Protein 7ZKH (pdb70)

Structure (mmCIF, N/CA/C/O backbone):
data_7ZKH
#
_entry.id   7ZKH
#
_cell.length_a   64.190
_cell.length_b   95.990
_cell.length_c   40.380
_cell.angle_alpha   90.000
_cell.angle_beta   90.000
_cell.angle_gamma   90.000
#
_symmetry.space_group_name_H-M   'P 21 21 2'
#
loop_
_entity.id
_entity.type
_entity.pdbx_description
1 polymer Methyltransferase
2 non-polymer 'UNKNOWN LIGAND'
3 non-polymer 'TRIETHYLENE GLYCOL'
4 non-polymer S-ADENOSYL-L-HOMOCYSTEINE
5 water water
#
loop_
_atom_site.group_PDB
_atom_site.id
_atom_site.type_symbol
_atom_site.label_atom_id
_atom_site.label_alt_id
_atom_site.label_comp_id
_atom_site.label_asym_id
_atom_site.label_entity_id
_atom_site.label_seq_id
_atom_site.pdbx_PDB_ins_code
_atom_site.Cartn_x
_atom_site.Cartn_y
_atom_site.Cartn_z
_atom_site.occupancy
_atom_site.B_iso_or_equiv
_atom_site.auth_seq_id
_atom_site.auth_comp_id
_atom_site.auth_asym_id
_atom_site.auth_atom_id
_atom_site.pdbx_PDB_model_num
ATOM 1 N N . MET A 1 2 ? 10.95200 32.40800 -1.76200 1.000 43.66297 2 MET A N 1
ATOM 2 C CA . MET A 1 2 ? 11.41200 31.75200 -0.52800 1.000 39.88368 2 MET A CA 1
ATOM 3 C C . MET A 1 2 ? 10.64600 32.31600 0.66600 1.000 41.96818 2 MET A C 1
ATOM 4 O O . MET A 1 2 ? 10.78000 33.49900 0.97200 1.000 43.07876 2 MET A O 1
ATOM 9 N N . GLN A 1 3 ? 9.86900 31.46600 1.34500 1.000 42.88406 3 GLN A N 1
ATOM 10 C CA . GLN A 1 3 ? 9.05100 31.92100 2.46600 1.000 44.00786 3 GLN A CA 1
ATOM 11 C C . GLN A 1 3 ? 9.91100 32.51900 3.57300 1.000 41.24964 3 GLN A C 1
ATOM 12 O O . GLN A 1 3 ? 10.96900 31.98500 3.92800 1.000 38.70997 3 GLN A O 1
ATOM 14 N N . GLY A 1 4 ? 9.43200 33.63400 4.12500 1.000 40.96014 4 GLY A N 1
ATOM 15 C CA . GLY A 1 4 ? 10.09200 34.31400 5.21700 1.000 39.50480 4 GLY A CA 1
ATOM 16 C C . GLY A 1 4 ? 11.13000 35.33400 4.81100 1.000 39.34946 4 GLY A C 1
ATOM 17 O O . GLY A 1 4 ? 11.73300 35.95900 5.69200 1.000 38.68625 4 GLY A O 1
ATOM 18 N N . GLN A 1 5 ? 11.37400 35.52000 3.48400 1.000 39.75216 5 GLN A N 1
ATOM 19 C CA . GLN A 1 5 ? 12.34700 36.50100 3.03300 1.000 39.68115 5 GLN A CA 1
ATOM 20 C C . GLN A 1 5 ? 11.64100 37.75400 2.51100 1.000 44.64474 5 GLN A C 1
ATOM 21 O O . GLN A 1 5 ? 10.51100 37.67400 2.02000 1.000 46.55024 5 GLN A O 1
ATOM 27 N N . PRO A 1 6 ? 12.26300 38.93100 2.64300 1.000 45.91874 6 PRO A N 1
ATOM 28 C CA . PRO A 1 6 ? 11.60200 40.18000 2.23000 1.000 47.94260 6 PRO A CA 1
ATOM 29 C C . PRO A 1 6 ? 11.00700 40.08700 0.83200 1.000 51.50623 6 PRO A C 1
ATOM 30 O O . PRO A 1 6 ? 11.64500 39.60100 -0.10300 1.000 53.56422 6 PRO A O 1
ATOM 34 N N . HIS A 1 7 ? 9.76900 40.55600 0.68600 1.000 53.61166 7 HIS A N 1
ATOM 35 C CA . HIS A 1 7 ? 9.22800 40.75300 -0.65300 1.000 54.75657 7 HIS A CA 1
ATOM 36 C C . HIS A 1 7 ? 10.05000 41.82300 -1.36300 1.000 54.96712 7 HIS A C 1
ATOM 37 O O . HIS A 1 7 ? 10.29200 42.90000 -0.81200 1.000 55.65400 7 HIS A O 1
ATOM 39 N N . GLN A 1 8 ? 10.50200 41.51900 -2.57800 1.000 54.76185 8 GLN A N 1
ATOM 40 C CA . GLN A 1 8 ? 11.33800 42.44300 -3.33700 1.000 55.53299 8 GLN A CA 1
ATOM 41 C C . GLN A 1 8 ? 10.91300 42.42200 -4.80300 1.000 56.80419 8 GLN A C 1
ATOM 42 O O . GLN A 1 8 ? 10.02700 41.66100 -5.20300 1.000 57.92797 8 GLN A O 1
ATOM 48 N N . ASP A 1 9 ? 11.55600 43.26900 -5.60900 1.000 57.59373 9 ASP A N 1
ATOM 49 C CA . ASP A 1 9 ? 11.14000 43.49200 -6.99100 1.000 58.50702 9 ASP A CA 1
ATOM 50 C C . ASP A 1 9 ? 11.34600 42.23500 -7.84500 1.000 58.98339 9 ASP A C 1
ATOM 51 O O . ASP A 1 9 ? 11.80200 41.18500 -7.37400 1.000 59.28081 9 ASP A O 1
ATOM 56 N N . ALA A 1 10 ? 10.98900 42.35800 -9.12700 1.000 58.71759 10 ALA A N 1
ATOM 57 C CA . ALA A 1 10 ? 11.24300 41.30400 -10.10000 1.000 59.05973 10 ALA A CA 1
ATOM 58 C C . ALA A 1 10 ? 12.72800 41.25000 -10.44000 1.000 60.61776 10 ALA A C 1
ATOM 59 O O . ALA A 1 10 ? 13.42000 42.27400 -10.46800 1.000 61.48365 10 ALA A O 1
ATOM 61 N N A GLY A 1 11 ? 13.17000 40.06200 -10.83700 0.475 60.60459 11 GLY A N 1
ATOM 62 N N B GLY A 1 11 ? 13.24800 40.03500 -10.60900 0.525 60.61249 11 GLY A N 1
ATOM 63 C CA A GLY A 1 11 ? 14.57200 39.74300 -10.70000 0.475 60.14661 11 GLY A CA 1
ATOM 64 C CA B GLY A 1 11 ? 14.66900 39.87800 -10.86200 0.525 60.15978 11 GLY A CA 1
ATOM 65 C C A GLY A 1 11 ? 14.79300 39.54900 -9.22000 0.475 58.63326 11 GLY A C 1
ATOM 66 C C B GLY A 1 11 ? 15.58000 40.11000 -9.67200 0.525 58.75695 11 GLY A C 1
ATOM 67 O O A GLY A 1 11 ? 14.01200 38.86400 -8.55200 0.475 61.29402 11 GLY A O 1
ATOM 68 O O B GLY A 1 11 ? 16.77600 40.35500 -9.86100 0.525 61.46246 11 GLY A O 1
ATOM 69 N N A MET A 1 12 ? 15.82000 40.19800 -8.68600 0.475 53.70906 12 MET A N 1
ATOM 70 N N B MET A 1 12 ? 15.04600 40.05100 -8.43000 0.525 53.50906 12 MET A N 1
ATOM 71 C CA A MET A 1 12 ? 16.07000 40.21800 -7.24900 0.475 49.73236 12 MET A CA 1
ATOM 72 C CA B MET A 1 12 ? 15.92800 40.14300 -7.26500 0.525 49.67180 12 MET A CA 1
ATOM 73 C C A MET A 1 12 ? 16.25200 38.81300 -6.69600 0.475 43.38416 12 MET A C 1
ATOM 74 C C B MET A 1 12 ? 16.23400 38.75000 -6.76400 0.525 43.35785 12 MET A C 1
ATOM 75 O O A MET A 1 12 ? 15.28300 38.11400 -6.37900 0.475 42.95787 12 MET A O 1
ATOM 76 O O B MET A 1 12 ? 15.30200 37.96000 -6.56500 0.525 43.15523 12 MET A O 1
ATOM 85 N N . PRO A 1 13 ? 17.50100 38.40200 -6.54600 1.000 36.61234 13 PRO A N 1
ATOM 86 C CA . PRO A 1 13 ? 17.81500 36.99800 -6.24300 1.000 30.87493 13 PRO A CA 1
ATOM 87 C C . PRO A 1 13 ? 17.34800 36.54800 -4.86600 1.000 31.25635 13 PRO A C 1
ATOM 88 O O . PRO A 1 13 ? 17.41000 37.29600 -3.89100 1.000 32.33542 13 PRO A O 1
ATOM 92 N N . GLU A 1 14 ? 16.87900 35.29900 -4.79800 1.000 29.17982 14 GLU A N 1
ATOM 93 C CA . GLU A 1 14 ? 16.71400 34.64300 -3.50600 1.000 27.01385 14 GLU A CA 1
ATOM 94 C C . GLU A 1 14 ? 18.07800 34.41600 -2.86400 1.000 25.70835 14 GLU A C 1
ATOM 95 O O . GLU A 1 14 ? 19.09900 34.43800 -3.55000 1.000 24.62404 14 GLU A O 1
ATOM 101 N N . PRO A 1 15 ? 18.12600 34.21600 -1.54800 1.000 24.83206 15 PRO A N 1
ATOM 102 C CA . PRO A 1 15 ? 19.41100 33.91600 -0.91400 1.000 23.30800 15 PRO A CA 1
ATOM 103 C C . PRO A 1 15 ? 20.15700 32.81100 -1.65100 1.000 20.89463 15 PRO A C 1
ATOM 104 O O . PRO A 1 15 ? 19.61400 31.73300 -1.93300 1.000 20.27076 15 PRO A O 1
ATOM 108 N N . TYR A 1 16 ? 21.41600 33.09400 -1.95900 1.000 18.15492 16 TYR A N 1
ATOM 109 C CA . TYR A 1 16 ? 22.38100 32.19900 -2.59700 1.000 18.25234 16 TYR A CA 1
ATOM 110 C C . TYR A 1 16 ? 22.10000 31.97100 -4.07300 1.000 20.17076 16 TYR A C 1
ATOM 111 O O . TYR A 1 16 ? 22.85800 31.22300 -4.72000 1.000 21.79189 16 TYR A O 1
ATOM 120 N N . ALA A 1 17 ? 21.07300 32.61200 -4.63600 1.000 18.75769 17 ALA A N 1
ATOM 121 C CA . ALA A 1 17 ? 20.81900 32.45400 -6.06600 1.000 20.52885 17 ALA A CA 1
ATOM 122 C C . ALA A 1 17 ? 21.87200 33.16000 -6.90600 1.000 21.89998 17 ALA A C 1
ATOM 123 O O . ALA A 1 17 ? 22.20800 32.69700 -8.00400 1.000 24.27128 17 ALA A O 1
ATOM 125 N N . ALA A 1 18 ? 22.40300 34.27500 -6.41100 1.000 20.32874 18 ALA A N 1
ATOM 126 C CA . ALA A 1 18 ? 23.43700 35.01400 -7.12400 1.000 20.71304 18 ALA A CA 1
ATOM 127 C C . ALA A 1 18 ? 24.82200 34.88000 -6.50900 1.000 20.63670 18 ALA A C 1
ATOM 128 O O . ALA A 1 18 ? 25.80700 35.26100 -7.15600 1.000 24.62903 18 ALA A O 1
ATOM 130 N N . THR A 1 19 ? 24.92600 34.38700 -5.27800 1.000 18.56812 19 THR A N 1
ATOM 131 C CA . THR A 1 19 ? 26.19700 34.38200 -4.55700 1.000 18.05740 19 THR A CA 1
ATOM 132 C C . THR A 1 19 ? 26.75100 32.97400 -4.30000 1.000 16.52833 19 THR A C 1
ATOM 133 O O . THR A 1 19 ? 27.75100 32.83400 -3.58700 1.000 18.22317 19 THR A O 1
ATOM 137 N N . ALA A 1 20 ? 26.17800 31.92900 -4.88900 1.000 18.38106 20 ALA A N 1
ATOM 138 C CA . ALA A 1 20 ? 26.67100 30.58700 -4.58500 1.000 17.65207 20 ALA A CA 1
ATOM 139 C C . ALA A 1 20 ? 28.14400 30.42200 -4.94800 1.000 18.22601 20 ALA A C 1
ATOM 140 O O . ALA A 1 20 ? 28.87900 29.75200 -4.23100 1.000 18.45220 20 ALA A O 1
ATOM 142 N N A ASP A 1 21 ? 28.60100 31.05400 -6.03900 0.502 17.69415 21 ASP A N 1
ATOM 143 N N B ASP A 1 21 ? 28.58500 31.01900 -6.05600 0.498 21.24990 21 ASP A N 1
ATOM 144 C CA A ASP A 1 21 ? 29.98000 30.92300 -6.51400 0.502 16.81264 21 ASP A CA 1
ATOM 145 C CA B ASP A 1 21 ? 29.96500 30.83900 -6.48400 0.498 24.94504 21 ASP A CA 1
ATOM 146 C C A ASP A 1 21 ? 30.99300 31.72500 -5.72400 0.502 17.24418 21 ASP A C 1
ATOM 147 C C B ASP A 1 21 ? 30.97600 31.53800 -5.57900 0.498 22.85011 21 ASP A C 1
ATOM 148 O O A ASP A 1 21 ? 32.19500 31.64400 -6.02100 0.502 20.29956 21 ASP A O 1
ATOM 149 O O B ASP A 1 21 ? 32.16700 31.20900 -5.66100 0.498 25.85293 21 ASP A O 1
ATOM 158 N N . VAL A 1 22 ? 30.55300 32.48700 -4.72900 1.000 18.60225 22 VAL A N 1
ATOM 159 C CA . VAL A 1 22 ? 31.46300 33.09200 -3.76800 1.000 19.01799 22 VAL A CA 1
ATOM 160 C C . VAL A 1 22 ? 31.26700 32.55900 -2.36800 1.000 18.32599 22 VAL A C 1
ATOM 161 O O . VAL A 1 22 ? 32.01400 32.95500 -1.46800 1.000 16.90193 22 VAL A O 1
ATOM 165 N N . TYR A 1 23 ? 30.34100 31.60900 -2.17000 1.000 17.44148 23 TYR A N 1
ATOM 166 C CA . TYR A 1 23 ? 30.03000 31.15200 -0.82100 1.000 16.92044 23 TYR A CA 1
ATOM 167 C C . TYR A 1 23 ? 31.26600 30.57000 -0.13200 1.000 17.74178 23 TYR A C 1
ATOM 168 O O . TYR A 1 23 ? 31.54600 30.90600 1.01900 1.000 19.22835 23 TYR A O 1
ATOM 177 N N . ASP A 1 24 ? 31.99800 29.67700 -0.80000 1.000 18.84683 24 ASP A N 1
ATOM 178 C CA . ASP A 1 24 ? 33.13400 29.02400 -0.12400 1.000 19.76823 24 ASP A CA 1
ATOM 179 C C . ASP A 1 24 ? 34.19400 30.04200 0.27600 1.000 19.84976 24 ASP A C 1
ATOM 180 O O . ASP A 1 24 ? 34.81300 29.92700 1.35000 1.000 21.30246 24 ASP A O 1
ATOM 185 N N . ARG A 1 25 ? 34.40900 31.04800 -0.57100 1.000 19.67341 25 ARG A N 1
ATOM 186 C CA . ARG A 1 25 ? 35.34400 32.11300 -0.24800 1.000 21.40501 25 ARG A CA 1
ATOM 187 C C . ARG A 1 25 ? 34.86700 32.91100 0.95600 1.000 21.53424 25 ARG A C 1
ATOM 188 O O . ARG A 1 25 ? 35.67000 33.25800 1.82300 1.000 24.55530 25 ARG A O 1
ATOM 196 N N . LEU A 1 26 ? 33.56200 33.21100 1.02900 1.000 22.21580 26 LEU A N 1
ATOM 197 C CA . LEU A 1 26 ? 33.03700 33.95300 2.16900 1.000 21.60784 26 LEU A CA 1
ATOM 198 C C . LEU A 1 26 ? 33.06900 33.11300 3.44300 1.000 22.67899 26 LEU A C 1
ATOM 199 O O . LEU A 1 26 ? 33.23600 33.66200 4.53200 1.000 23.49475 26 LEU A O 1
ATOM 204 N N . VAL A 1 27 ? 32.94400 31.78700 3.32300 1.000 20.91828 27 VAL A N 1
ATOM 205 C CA . VAL A 1 27 ? 33.14900 30.91800 4.48600 1.000 22.54480 27 VAL A CA 1
ATOM 206 C C . VAL A 1 27 ? 34.59000 30.99800 4.95700 1.000 23.96348 27 VAL A C 1
ATOM 207 O O . VAL A 1 27 ? 34.84100 31.07600 6.15800 1.000 25.15549 27 VAL A O 1
ATOM 211 N N . ASP A 1 28 ? 35.56300 30.93000 4.03100 1.000 25.53728 28 ASP A N 1
ATOM 212 C CA . ASP A 1 28 ? 36.96300 31.10500 4.43400 1.000 26.71901 28 ASP A CA 1
ATOM 213 C C . ASP A 1 28 ? 37.14400 32.43500 5.15700 1.000 26.51116 28 ASP A C 1
ATOM 214 O O . ASP A 1 28 ? 37.88300 32.51700 6.14900 1.000 29.65859 28 ASP A O 1
ATOM 219 N N A TYR A 1 29 ? 36.47600 33.49900 4.68100 0.505 27.47966 29 TYR A N 1
ATOM 220 N N B TYR A 1 29 ? 36.45600 33.47400 4.68300 0.495 26.07161 29 TYR A N 1
ATOM 221 C CA A TYR A 1 29 ? 36.54200 34.79900 5.35500 0.505 29.77728 29 TYR A CA 1
ATOM 222 C CA B TYR A 1 29 ? 36.51800 34.78200 5.31400 0.495 27.09007 29 TYR A CA 1
ATOM 223 C C A TYR A 1 29 ? 35.89900 34.73600 6.73500 0.505 29.12981 29 TYR A C 1
ATOM 224 C C B TYR A 1 29 ? 35.88000 34.76400 6.70200 0.495 28.38762 29 TYR A C 1
ATOM 225 O O A TYR A 1 29 ? 36.45900 35.24300 7.71600 0.505 29.01126 29 TYR A O 1
ATOM 226 O O B TYR A 1 29 ? 36.44000 35.31200 7.66100 0.495 29.12702 29 TYR A O 1
ATOM 243 N N . ALA A 1 30 ? 34.71400 34.13000 6.82600 1.000 27.76923 30 ALA A N 1
ATOM 244 C CA . ALA A 1 30 ? 34.03500 34.02000 8.12000 1.000 27.22953 30 ALA A CA 1
ATOM 245 C C . ALA A 1 30 ? 34.86600 33.23300 9.13000 1.000 29.54562 30 ALA A C 1
ATOM 246 O O . ALA A 1 30 ? 34.89600 33.57100 10.32200 1.000 31.56954 30 ALA A O 1
ATOM 248 N N . ILE A 1 31 ? 35.52300 32.15900 8.67600 1.000 29.79038 31 ILE A N 1
ATOM 249 C CA . ILE A 1 31 ? 36.39500 31.39100 9.56800 1.000 30.20627 31 ILE A CA 1
ATOM 250 C C . ILE A 1 31 ? 37.52700 32.27400 10.08400 1.000 33.10138 31 ILE A C 1
ATOM 251 O O . ILE A 1 31 ? 37.83900 32.27300 11.28400 1.000 36.41731 31 ILE A O 1
ATOM 256 N N . ALA A 1 32 ? 38.13500 33.06600 9.19300 1.000 34.43567 32 ALA A N 1
ATOM 257 C CA . ALA A 1 32 ? 39.28200 33.89200 9.57000 1.000 35.74894 32 ALA A CA 1
ATOM 258 C C . ALA A 1 32 ? 38.87900 35.10600 10.39700 1.000 35.98863 32 ALA A C 1
ATOM 259 O O . ALA A 1 32 ? 39.63100 35.52600 11.28800 1.000 40.21771 32 ALA A O 1
ATOM 261 N N A GLU A 1 33 ? 37.69600 35.66700 10.14600 0.505 34.86478 33 GLU A N 1
ATOM 262 N N B GLU A 1 33 ? 37.71600 35.68900 10.13200 0.495 34.79635 33 GLU A N 1
ATOM 263 C CA A GLU A 1 33 ? 37.31200 36.97000 10.68100 0.505 36.40165 33 GLU A CA 1
ATOM 264 C CA B GLU A 1 33 ? 37.39600 36.98800 10.70100 0.495 36.62538 33 GLU A CA 1
ATOM 265 C C A GLU A 1 33 ? 36.38400 36.89600 11.89000 0.505 36.43334 33 GLU A C 1
ATOM 266 C C B GLU A 1 33 ? 36.29200 36.96700 11.74900 0.495 37.06766 33 GLU A C 1
ATOM 267 O O A GLU A 1 33 ? 36.63100 37.57200 12.89600 0.505 38.11761 33 GLU A O 1
ATOM 268 O O B GLU A 1 33 ? 36.27800 37.83900 12.62200 0.495 38.96775 33 GLU A O 1
ATOM 279 N N A TRP A 1 34 ? 35.31400 36.09900 11.81000 0.505 36.29912 34 TRP A N 1
ATOM 280 N N B TRP A 1 34 ? 35.38100 35.99200 11.70300 0.495 37.42036 34 TRP A N 1
ATOM 281 C CA A TRP A 1 34 ? 34.27400 36.07700 12.82700 0.505 37.24654 34 TRP A CA 1
ATOM 282 C CA B TRP A 1 34 ? 34.22100 35.96800 12.58300 0.495 39.04679 34 TRP A CA 1
ATOM 283 C C A TRP A 1 34 ? 34.30900 34.84400 13.71800 0.505 35.69901 34 TRP A C 1
ATOM 284 C C B TRP A 1 34 ? 34.19500 34.77100 13.52700 0.495 36.48596 34 TRP A C 1
ATOM 285 O O A TRP A 1 34 ? 33.51200 34.76700 14.66000 0.505 38.97295 34 TRP A O 1
ATOM 286 O O B TRP A 1 34 ? 33.26500 34.66300 14.33300 0.495 39.57833 34 TRP A O 1
ATOM 307 N N . GLY A 1 35 ? 35.17000 33.86900 13.44300 1.000 32.40134 35 GLY A N 1
ATOM 308 C CA . GLY A 1 35 ? 35.20100 32.68200 14.28800 1.000 28.62180 35 GLY A CA 1
ATOM 309 C C . GLY A 1 35 ? 34.24900 31.56200 13.88600 1.000 27.20325 35 GLY A C 1
ATOM 310 O O . GLY A 1 35 ? 33.95600 30.67800 14.70800 1.000 27.69267 35 GLY A O 1
ATOM 311 N N . GLU A 1 36 ? 33.75900 31.55100 12.64800 1.000 26.06626 36 GLU A N 1
ATOM 312 C CA . GLU A 1 36 ? 32.96700 30.42200 12.17500 1.000 25.45566 36 GLU A CA 1
ATOM 313 C C . GLU A 1 36 ? 33.82800 29.17000 12.23900 1.000 24.53716 36 GLU A C 1
ATOM 314 O O . GLU A 1 36 ? 35.04300 29.22700 12.02000 1.000 24.94497 36 GLU A O 1
ATOM 320 N N . CYS A 1 37 ? 33.20400 28.03700 12.57400 1.000 23.95551 37 CYS A N 1
ATOM 321 C CA . CYS A 1 37 ? 33.96300 26.81300 12.80400 1.000 22.81584 37 CYS A CA 1
ATOM 322 C C . CYS A 1 37 ? 34.32700 26.14900 11.48000 1.000 21.60271 37 CYS A C 1
ATOM 323 O O . CYS A 1 37 ? 33.44900 25.92000 10.64400 1.000 23.08681 37 CYS A O 1
ATOM 326 N N . PRO A 1 38 ? 35.59300 25.80700 11.26200 1.000 22.96060 38 PRO A N 1
ATOM 327 C CA . PRO A 1 38 ? 35.94400 25.00800 10.08000 1.000 23.49218 38 PRO A CA 1
ATOM 328 C C . PRO A 1 38 ? 35.19200 23.67700 10.06200 1.000 20.75780 38 PRO A C 1
ATOM 329 O O . PRO A 1 38 ? 34.93300 23.06400 11.11100 1.000 19.93653 38 PRO A O 1
ATOM 333 N N . ARG A 1 39 ? 34.84800 23.22800 8.85200 1.000 22.03945 39 ARG A N 1
ATOM 334 C CA . ARG A 1 39 ? 34.10000 21.97400 8.73400 1.000 21.14476 39 ARG A CA 1
ATOM 335 C C . ARG A 1 39 ? 34.78200 20.72600 9.31700 1.000 23.02109 39 ARG A C 1
ATOM 336 O O . ARG A 1 39 ? 34.05800 19.86500 9.85300 1.000 23.05534 39 ARG A O 1
ATOM 344 N N . PRO A 1 40 ? 36.10800 20.53000 9.23500 1.000 23.57132 40 PRO A N 1
ATOM 345 C CA . PRO A 1 40 ? 36.67300 19.33000 9.87900 1.000 24.87133 40 PRO A CA 1
ATOM 346 C C . PRO A 1 40 ? 36.39000 19.28000 11.36400 1.000 23.39497 40 PRO A C 1
ATOM 347 O O . PRO A 1 40 ? 36.10400 18.20400 11.91200 1.000 24.41347 40 PRO A O 1
ATOM 351 N N . GLN A 1 41 ? 36.45000 20.42900 12.03800 1.000 23.34753 41 GLN A N 1
ATOM 352 C CA . GLN A 1 41 ? 36.13400 20.45200 13.45700 1.000 23.45277 41 GLN A CA 1
ATOM 353 C C . GLN A 1 41 ? 34.65200 20.17700 13.70200 1.000 22.58430 41 GLN A C 1
ATOM 354 O O . GLN A 1 41 ? 34.30100 19.46300 14.65500 1.000 23.91072 41 GLN A O 1
ATOM 360 N N . MET A 1 42 ? 33.76000 20.73100 12.86200 1.000 21.68150 42 MET A N 1
ATOM 361 C CA . MET A 1 42 ? 32.33900 20.40000 12.99500 1.000 21.76313 42 MET A CA 1
ATOM 362 C C . MET A 1 42 ? 32.13000 18.90000 12.90400 1.000 20.00254 42 MET A C 1
ATOM 363 O O . MET A 1 42 ? 31.40000 18.31500 13.71600 1.000 20.96024 42 MET A O 1
ATOM 368 N N . ALA A 1 43 ? 32.78300 18.25500 11.92900 1.000 21.76044 43 ALA A N 1
ATOM 369 C CA . ALA A 1 43 ? 32.64400 16.81700 11.76100 1.000 21.71580 43 ALA A CA 1
ATOM 370 C C . ALA A 1 43 ? 33.23700 16.04600 12.94800 1.000 24.12128 43 ALA A C 1
ATOM 371 O O . ALA A 1 43 ? 32.65500 15.05500 13.40800 1.000 24.74496 43 ALA A O 1
ATOM 373 N N . ASP A 1 44 ? 34.38500 16.49500 13.47500 1.000 24.49773 44 ASP A N 1
ATOM 374 C CA . ASP A 1 44 ? 34.94700 15.86500 14.67300 1.000 25.12144 44 ASP A CA 1
ATOM 375 C C . ASP A 1 44 ? 33.95500 15.93700 15.82700 1.000 25.06093 44 ASP A C 1
ATOM 376 O O . ASP A 1 44 ? 33.78500 14.96200 16.59000 1.000 25.92671 44 ASP A O 1
ATOM 381 N N . PHE A 1 45 ? 33.30600 17.09900 15.98600 1.000 23.73707 45 PHE A N 1
ATOM 382 C CA . PHE A 1 45 ? 32.37300 17.27400 17.09500 1.000 23.55557 45 PHE A CA 1
ATOM 383 C C . PHE A 1 45 ? 31.18100 16.33300 16.95800 1.000 24.51084 45 PHE A C 1
ATOM 384 O O . PHE A 1 45 ? 30.81300 15.63800 17.91000 1.000 26.22671 45 PHE A O 1
ATOM 392 N N . VAL A 1 46 ? 30.53700 16.30600 15.79500 1.000 25.03190 46 VAL A N 1
ATOM 393 C CA . VAL A 1 46 ? 29.38000 15.41500 15.66800 1.000 25.49780 46 VAL A CA 1
ATOM 394 C C . VAL A 1 46 ? 29.78600 13.95400 15.84100 1.000 27.55067 46 VAL A C 1
ATOM 395 O O . VAL A 1 46 ? 29.07500 13.18100 16.48500 1.000 28.98755 46 VAL A O 1
ATOM 399 N N . GLU A 1 47 ? 30.95500 13.55700 15.32900 1.000 27.41656 47 GLU A N 1
ATOM 400 C CA . GLU A 1 47 ? 31.38500 12.16700 15.52600 1.000 29.25350 47 GLU A CA 1
ATOM 401 C C . GLU A 1 47 ? 31.63500 11.84700 16.99700 1.000 30.76686 47 GLU A C 1
ATOM 402 O O . GLU A 1 47 ? 31.34200 10.72800 17.45600 1.000 30.38523 47 GLU A O 1
ATOM 408 N N . GLN A 1 48 ? 32.22200 12.79400 17.73900 1.000 32.58283 48 GLN A N 1
ATOM 409 C CA . GLN A 1 48 ? 32.42900 12.59800 19.17400 1.000 35.41994 48 GLN A CA 1
ATOM 410 C C . GLN A 1 48 ? 31.10200 12.44700 19.89800 1.000 34.16734 48 GLN A C 1
ATOM 411 O O . GLN A 1 48 ? 30.98900 11.66100 20.84700 1.000 36.55150 48 GLN A O 1
ATOM 414 N N . ALA A 1 49 ? 30.08800 13.19500 19.47200 1.000 31.38539 49 ALA A N 1
ATOM 415 C CA . ALA A 1 49 ? 28.76700 13.10400 20.08600 1.000 31.84861 49 ALA A CA 1
ATOM 416 C C . ALA A 1 49 ? 28.13400 11.74500 19.83400 1.000 33.27497 49 ALA A C 1
ATOM 417 O O . ALA A 1 49 ? 27.52700 11.16300 20.73700 1.000 33.81713 49 ALA A O 1
ATOM 419 N N . TRP A 1 50 ? 28.23900 11.24500 18.60500 1.000 30.88003 50 TRP A N 1
ATOM 420 C CA . TRP A 1 50 ? 27.75100 9.90600 18.29900 1.000 30.05630 50 TRP A CA 1
ATOM 421 C C . TRP A 1 50 ? 28.49900 8.84700 19.10600 1.000 33.86720 50 TRP A C 1
ATOM 422 O O . TRP A 1 50 ? 27.88700 7.95800 19.70500 1.000 34.35933 50 TRP A O 1
ATOM 433 N N . ALA A 1 51 ? 29.83200 8.92300 19.13900 1.000 36.20433 51 ALA A N 1
ATOM 434 C CA . ALA A 1 51 ? 30.58000 7.92600 19.89400 1.000 37.67822 51 ALA A CA 1
ATOM 435 C C . ALA A 1 51 ? 30.23000 7.96300 21.37500 1.000 41.47591 51 ALA A C 1
ATOM 436 O O . ALA A 1 51 ? 30.21400 6.91100 22.03200 1.000 42.11814 51 ALA A O 1
ATOM 438 N N . ALA A 1 52 ? 29.94200 9.14900 21.92700 1.000 41.49182 52 ALA A N 1
ATOM 439 C CA . ALA A 1 52 ? 29.67800 9.22000 23.36800 1.000 42.47876 52 ALA A CA 1
ATOM 440 C C . ALA A 1 52 ? 28.35200 8.58200 23.75400 1.000 44.01855 52 ALA A C 1
ATOM 441 O O . ALA A 1 52 ? 28.12000 8.33600 24.94400 1.000 45.55268 52 ALA A O 1
ATOM 443 N N A ARG A 1 53 ? 27.47800 8.32000 22.78500 0.539 46.33182 53 ARG A N 1
ATOM 444 N N B ARG A 1 53 ? 27.47700 8.31400 22.78700 0.461 46.33445 53 ARG A N 1
ATOM 445 C CA A ARG A 1 53 ? 26.20700 7.65500 23.02300 0.539 46.68193 53 ARG A CA 1
ATOM 446 C CA B ARG A 1 53 ? 26.21000 7.64400 23.03700 0.461 46.68721 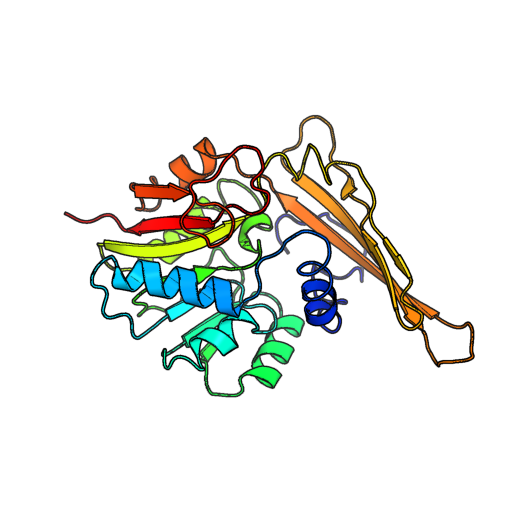53 ARG A CA 1
ATOM 447 C C A ARG A 1 53 ? 26.21100 6.19900 22.58000 0.539 47.53989 53 ARG A C 1
ATOM 448 C C B ARG A 1 53 ? 26.21300 6.19300 22.58700 0.461 47.54252 53 ARG A C 1
ATOM 449 O O A ARG A 1 53 ? 25.19400 5.51400 22.73700 0.539 47.80834 53 ARG A O 1
ATOM 450 O O B ARG A 1 53 ? 25.19700 5.50600 22.74100 0.461 47.81623 53 ARG A O 1
ATOM 465 N N . GLY A 1 54 ? 27.33200 5.70400 22.05900 1.000 48.05047 54 GLY A N 1
ATOM 466 C CA . GLY A 1 54 ? 27.37500 4.34100 21.56500 1.000 50.05332 54 GLY A CA 1
ATOM 467 C C . GLY A 1 54 ? 26.55700 4.15200 20.30900 1.000 50.49030 54 GLY A C 1
ATOM 468 O O . GLY A 1 54 ? 25.97500 3.08600 20.10500 1.000 52.61149 54 GLY A O 1
ATOM 469 N N . HIS A 1 55 ? 26.48100 5.17500 19.46500 1.000 49.84283 55 HIS A N 1
ATOM 470 C CA . HIS A 1 55 ? 25.69200 5.11000 18.24500 1.000 49.47433 55 HIS A CA 1
ATOM 471 C C . HIS A 1 55 ? 26.56600 4.60400 17.10900 1.000 50.06125 55 HIS A C 1
ATOM 472 O O . HIS A 1 55 ? 27.56000 5.24700 16.74600 1.000 51.55873 55 HIS A O 1
ATOM 479 N N . ARG A 1 56 ? 26.18200 3.47000 16.53000 1.000 48.78213 56 ARG A N 1
ATOM 480 C CA . ARG A 1 56 ? 26.86200 2.95200 15.34800 1.000 47.18981 56 ARG A CA 1
ATOM 481 C C . ARG A 1 56 ? 26.27800 3.63800 14.11200 1.000 42.77887 56 ARG A C 1
ATOM 482 O O . ARG A 1 56 ? 25.59700 3.02800 13.28800 1.000 48.15820 56 ARG A O 1
ATOM 484 N N . VAL A 1 57 ? 26.55200 4.93900 13.99900 1.000 37.20182 57 VAL A N 1
ATOM 485 C CA . VAL A 1 57 ? 25.99700 5.74900 12.91400 1.000 30.33791 57 VAL A CA 1
ATOM 486 C C . VAL A 1 57 ? 26.60400 5.30700 11.58900 1.000 27.43762 57 VAL A C 1
ATOM 487 O O . VAL A 1 57 ? 27.83200 5.31000 11.42600 1.000 29.86137 57 VAL A O 1
ATOM 491 N N . ARG A 1 58 ? 25.74200 4.94500 10.62300 1.000 24.87410 58 ARG A N 1
ATOM 492 C CA . ARG A 1 58 ? 26.18200 4.67100 9.25700 1.000 25.22673 58 ARG A CA 1
ATOM 493 C C . ARG A 1 58 ? 25.55300 5.60000 8.23900 1.000 24.47398 58 ARG A C 1
ATOM 494 O O . ARG A 1 58 ? 26.24600 6.08000 7.33400 1.000 28.27689 58 ARG A O 1
ATOM 496 N N A ARG A 1 59 ? 24.26400 5.88400 8.37200 0.384 23.65551 59 ARG A N 1
ATOM 497 N N B ARG A 1 59 ? 24.26800 5.89900 8.38100 0.616 22.84231 59 ARG A N 1
ATOM 498 C CA A ARG A 1 59 ? 23.54000 6.73800 7.44100 0.384 22.89483 59 ARG A CA 1
ATOM 499 C CA B ARG A 1 59 ? 23.53600 6.74100 7.44200 0.616 22.00526 59 ARG A CA 1
ATOM 500 C C A ARG A 1 59 ? 23.32700 8.09100 8.10300 0.384 21.33418 59 ARG A C 1
ATOM 501 C C B ARG A 1 59 ? 23.30300 8.09300 8.09300 0.616 20.62623 59 ARG A C 1
ATOM 502 O O A ARG A 1 59 ? 22.82100 8.16000 9.22800 0.384 22.10260 59 ARG A O 1
ATOM 503 O O B ARG A 1 59 ? 22.74800 8.16500 9.19500 0.616 21.55250 59 ARG A O 1
ATOM 518 N N . VAL A 1 60 ? 23.72400 9.16000 7.41600 1.000 19.46019 60 VAL A N 1
ATOM 519 C CA . VAL A 1 60 ? 23.59600 10.51100 7.92800 1.000 18.73392 60 VAL A CA 1
ATOM 520 C C . VAL A 1 60 ? 22.78200 11.31900 6.93100 1.000 17.76797 60 VAL A C 1
ATOM 521 O O . VAL A 1 60 ? 23.05200 11.28300 5.72600 1.000 19.74691 60 VAL A O 1
ATOM 525 N N . LEU A 1 61 ? 21.79000 12.04200 7.43200 1.000 16.93084 61 LEU A N 1
ATOM 526 C CA . LEU A 1 61 ? 21.01700 12.99200 6.64300 1.000 15.40726 61 LEU A CA 1
ATOM 527 C C . LEU A 1 61 ? 21.50800 14.39200 6.98700 1.000 15.38865 61 LEU A C 1
ATOM 528 O O . LEU A 1 61 ? 21.52200 14.78600 8.15900 1.000 15.89664 61 LEU A O 1
ATOM 533 N N . GLU A 1 62 ? 21.92300 15.12400 5.98200 1.000 16.46495 62 GLU A N 1
ATOM 534 C CA . GLU A 1 62 ? 22.39500 16.48400 6.14100 1.000 15.39913 62 GLU A CA 1
ATOM 535 C C . GLU A 1 62 ? 21.35600 17.45000 5.57900 1.000 15.60724 62 GLU A C 1
ATOM 536 O O . GLU A 1 62 ? 21.01700 17.37500 4.39300 1.000 17.37542 62 GLU A O 1
ATOM 542 N N . LEU A 1 63 ? 20.86900 18.36200 6.40700 1.000 16.33328 63 LEU A N 1
ATOM 543 C CA . LEU A 1 63 ? 19.93800 19.37700 5.94700 1.000 15.61255 63 LEU A CA 1
ATOM 544 C C . LEU A 1 63 ? 20.69700 20.63300 5.55100 1.000 15.89410 63 LEU A C 1
ATOM 545 O O . LEU A 1 63 ? 21.66200 21.04100 6.21400 1.000 17.92544 63 LEU A O 1
ATOM 550 N N . CYS A 1 64 ? 20.20300 21.29100 4.51600 1.000 15.39658 64 CYS A N 1
ATOM 551 C CA . CYS A 1 64 ? 20.73400 22.59000 4.08700 1.000 15.40969 64 CYS A CA 1
ATOM 552 C C . CYS A 1 64 ? 22.22200 22.48900 3.78600 1.000 14.77288 64 CYS A C 1
ATOM 553 O O . CYS A 1 64 ? 23.03900 23.26500 4.30700 1.000 16.69120 64 CYS A O 1
ATOM 556 N N . CYS A 1 65 ? 22.56100 21.53100 2.89800 1.000 14.83331 65 CYS A N 1
ATOM 557 C CA . CYS A 1 65 ? 23.95300 21.19600 2.66000 1.000 16.15181 65 CYS A CA 1
ATOM 558 C C . CYS A 1 65 ? 24.72500 22.28000 1.91900 1.000 15.69655 65 CYS A C 1
ATOM 559 O O . CYS A 1 65 ? 25.96800 22.19800 1.86800 1.000 17.14648 65 CYS A O 1
ATOM 562 N N . GLY A 1 66 ? 24.04900 23.26600 1.31700 1.000 15.19127 66 GLY A N 1
ATOM 563 C CA . GLY A 1 66 ? 24.80600 24.31000 0.64000 1.000 15.65171 66 GLY A CA 1
ATOM 564 C C . GLY A 1 66 ? 25.67400 23.75500 -0.47300 1.000 15.75193 66 GLY A C 1
ATOM 565 O O . GLY A 1 66 ? 25.25600 22.89600 -1.25800 1.000 17.12811 66 GLY A O 1
ATOM 566 N N . THR A 1 67 ? 26.91600 24.23600 -0.51900 1.000 16.33870 67 THR A N 1
ATOM 567 C CA . THR A 1 67 ? 27.88100 23.80000 -1.52000 1.000 17.08096 67 THR A CA 1
ATOM 568 C C . THR A 1 67 ? 28.58300 22.50000 -1.10800 1.000 18.17854 67 THR A C 1
ATOM 569 O O . THR A 1 67 ? 29.55700 22.08500 -1.76500 1.000 18.32571 67 THR A O 1
ATOM 573 N N . GLY A 1 68 ? 28.16200 21.86400 -0.00900 1.000 18.56261 68 GLY A N 1
ATOM 574 C CA . GLY A 1 68 ? 28.70900 20.56200 0.30600 1.000 18.64426 68 GLY A CA 1
ATOM 575 C C . GLY A 1 68 ? 29.95300 20.55700 1.16000 1.000 18.98898 68 GLY A C 1
ATOM 576 O O . GLY A 1 68 ? 30.64000 19.52900 1.19900 1.000 19.47850 68 GLY A O 1
ATOM 577 N N . LEU A 1 69 ? 30.28700 21.67200 1.83300 1.000 18.36804 69 LEU A N 1
ATOM 578 C CA . LEU A 1 69 ? 31.50700 21.68400 2.63900 1.000 19.45224 69 LEU A CA 1
ATOM 579 C C . LEU A 1 69 ? 31.43700 20.68200 3.78600 1.000 20.34456 69 LEU A C 1
ATOM 580 O O . LEU A 1 69 ? 32.43000 20.01900 4.09900 1.000 23.61570 69 LEU A O 1
ATOM 585 N N . MET A 1 70 ? 30.29900 20.60100 4.46800 1.000 17.81530 70 MET A N 1
ATOM 586 C CA . MET A 1 70 ? 30.16400 19.58400 5.50600 1.000 17.56276 70 MET A CA 1
ATOM 587 C C . MET A 1 70 ? 29.90700 18.20700 4.88900 1.000 18.66805 70 MET A C 1
ATOM 588 O O . MET A 1 70 ? 30.42000 17.18200 5.38500 1.000 19.78114 70 MET A O 1
ATOM 593 N N . THR A 1 71 ? 29.14400 18.16800 3.78700 1.000 17.53092 71 THR A N 1
ATOM 594 C CA . THR A 1 71 ? 28.89100 16.90300 3.10100 1.000 18.21795 71 THR A CA 1
ATOM 595 C C . THR A 1 71 ? 30.18600 16.17100 2.78200 1.000 19.44972 71 THR A C 1
ATOM 596 O O . THR A 1 71 ? 30.29700 14.95400 2.98200 1.000 20.46819 71 THR A O 1
ATOM 600 N N . GLU A 1 72 ? 31.18300 16.89700 2.27100 1.000 19.68927 72 GLU A N 1
ATOM 601 C CA . GLU A 1 72 ? 32.44300 16.25000 1.90800 1.000 22.63170 72 GLU A CA 1
ATOM 602 C C . GLU A 1 72 ? 33.16400 15.66700 3.12100 1.000 23.76861 72 GLU A C 1
ATOM 603 O O . GLU A 1 72 ? 33.77900 14.59500 3.01700 1.000 23.95804 72 GLU A O 1
ATOM 609 N N . GLN A 1 73 ? 33.08600 16.32800 4.28200 1.000 22.48699 73 GLN A N 1
ATOM 610 C CA . GLN A 1 73 ? 33.67300 15.73300 5.48500 1.000 24.31332 73 GLN A CA 1
ATOM 611 C C . GLN A 1 73 ? 33.00600 14.40800 5.81100 1.000 23.82134 73 GLN A C 1
ATOM 612 O O . GLN A 1 73 ? 33.68000 13.42500 6.16100 1.000 26.46615 73 GLN A O 1
ATOM 618 N N . LEU A 1 74 ? 31.67300 14.36700 5.73200 1.000 22.45271 74 LEU A N 1
ATOM 619 C CA . LEU A 1 74 ? 30.94900 13.14900 6.09500 1.000 20.81044 74 LEU A CA 1
ATOM 620 C C . LEU A 1 74 ? 31.22400 12.03900 5.10300 1.000 21.94744 74 LEU A C 1
ATOM 621 O O . LEU A 1 74 ? 31.40200 10.87800 5.49700 1.000 23.58437 74 LEU A O 1
ATOM 626 N N . VAL A 1 75 ? 31.26300 12.37100 3.81600 1.000 22.47900 75 VAL A N 1
ATOM 627 C CA . VAL A 1 75 ? 31.54400 11.34900 2.80800 1.000 24.74249 75 VAL A CA 1
ATOM 628 C C . VAL A 1 75 ? 32.94100 10.76300 3.00700 1.000 27.23748 75 VAL A C 1
ATOM 629 O O . VAL A 1 75 ? 33.12900 9.54000 2.97400 1.000 26.83746 75 VAL A O 1
ATOM 633 N N A ARG A 1 76 ? 33.93800 11.62800 3.20800 0.643 29.06403 76 ARG A N 1
ATOM 634 N N B ARG A 1 76 ? 33.93900 11.62700 3.22800 0.357 29.39303 76 ARG A N 1
ATOM 635 C CA A ARG A 1 76 ? 35.31000 11.15200 3.37900 0.643 30.93272 76 ARG A CA 1
ATOM 636 C CA B ARG A 1 76 ? 35.31900 11.16400 3.36700 0.357 31.81439 76 ARG A CA 1
ATOM 637 C C A ARG A 1 76 ? 35.41100 10.19100 4.55700 0.643 31.18272 76 ARG A C 1
ATOM 638 C C B ARG A 1 76 ? 35.53200 10.32800 4.62400 0.357 31.71698 76 ARG A C 1
ATOM 639 O O A ARG A 1 76 ? 36.14800 9.19300 4.50400 0.643 32.71431 76 ARG A O 1
ATOM 640 O O B ARG A 1 76 ? 36.49800 9.55600 4.68700 0.357 33.46181 76 ARG A O 1
ATOM 655 N N . ARG A 1 77 ? 34.66100 10.46100 5.61900 1.000 29.80378 77 ARG A N 1
ATOM 656 C CA . ARG A 1 77 ? 34.73500 9.66000 6.82800 1.000 31.19831 77 ARG A CA 1
ATOM 657 C C . ARG A 1 77 ? 33.97600 8.34800 6.72100 1.000 29.68784 77 ARG A C 1
ATOM 658 O O . ARG A 1 77 ? 34.01400 7.54300 7.65900 1.000 32.57743 77 ARG A O 1
ATOM 666 N N . GLY A 1 78 ? 33.36100 8.07700 5.57700 1.000 28.63777 78 GLY A N 1
ATOM 667 C CA . GLY A 1 78 ? 32.81000 6.77600 5.28900 1.000 28.31656 78 GLY A CA 1
ATOM 668 C C . GLY A 1 78 ? 31.33300 6.64100 5.54200 1.000 27.24547 78 GLY A C 1
ATOM 669 O O . GLY A 1 78 ? 30.81500 5.53200 5.42600 1.000 30.00353 78 GLY A O 1
ATOM 670 N N . TYR A 1 79 ? 30.63400 7.73400 5.85600 1.000 25.60298 79 TYR A N 1
ATOM 671 C CA . TYR A 1 79 ? 29.19900 7.67000 6.09200 1.000 23.75039 79 TYR A CA 1
ATOM 672 C C . TYR A 1 79 ? 28.45500 7.59000 4.77000 1.000 26.60581 79 TYR A C 1
ATOM 673 O O . TYR A 1 79 ? 28.94300 8.04100 3.71900 1.000 29.53234 79 TYR A O 1
ATOM 682 N N A GLU A 1 80 ? 27.25500 7.01800 4.83400 0.626 25.47934 80 GLU A N 1
ATOM 683 N N B GLU A 1 80 ? 27.27200 6.97500 4.81700 0.374 25.51357 80 GLU A N 1
ATOM 684 C CA A GLU A 1 80 ? 26.33300 6.99800 3.70500 0.626 23.05020 80 GLU A CA 1
ATOM 685 C CA B GLU A 1 80 ? 26.34000 6.99500 3.69300 0.374 23.33977 80 GLU A CA 1
ATOM 686 C C A GLU A 1 80 ? 25.45700 8.23700 3.84900 0.626 20.92101 80 GLU A C 1
ATOM 687 C C B GLU A 1 80 ? 25.48800 8.24800 3.86800 0.374 21.10788 80 GLU A C 1
ATOM 688 O O A GLU A 1 80 ? 24.61200 8.30800 4.74400 0.626 22.05519 80 GLU A O 1
ATOM 689 O O B GLU A 1 80 ? 24.68200 8.33400 4.79800 0.374 21.97100 80 GLU A O 1
ATOM 700 N N . VAL A 1 81 ? 25.69900 9.23500 3.00100 1.000 20.81820 81 VAL A N 1
ATOM 701 C CA . VAL A 1 81 ? 25.18800 10.59000 3.20400 1.000 20.37362 81 VAL A CA 1
ATOM 702 C C . VAL A 1 81 ? 24.05100 10.89000 2.23700 1.000 18.40756 81 VAL A C 1
ATOM 703 O O . VAL A 1 81 ? 24.18800 10.72800 1.01200 1.000 21.02596 81 VAL A O 1
ATOM 707 N N . THR A 1 82 ? 22.94900 11.38500 2.78100 1.000 18.64686 82 THR A N 1
ATOM 708 C CA . THR A 1 82 ? 21.88400 12.00400 2.01000 1.000 17.75220 82 THR A CA 1
ATOM 709 C C . THR A 1 82 ? 21.88200 13.47700 2.38700 1.000 16.84945 82 THR A C 1
ATOM 710 O O . THR A 1 82 ? 21.97500 13.80600 3.56800 1.000 17.80986 82 THR A O 1
ATOM 714 N N . ALA A 1 83 ? 21.82800 14.35700 1.40300 1.000 17.12573 83 ALA A N 1
ATOM 715 C CA . ALA A 1 83 ? 22.02000 15.78400 1.65400 1.000 16.97320 83 ALA A CA 1
ATOM 716 C C . ALA A 1 83 ? 20.97000 16.55800 0.88100 1.000 17.39688 83 ALA A C 1
ATOM 717 O O . ALA A 1 83 ? 20.71100 16.26500 -0.29100 1.000 19.66531 83 ALA A O 1
ATOM 719 N N . VAL A 1 84 ? 20.35900 17.55300 1.51900 1.000 17.16234 84 VAL A N 1
ATOM 720 C CA . VAL A 1 84 ? 19.23600 18.24700 0.90300 1.000 16.51256 84 VAL A CA 1
ATOM 721 C C . VAL A 1 84 ? 19.41700 19.75300 1.04400 1.000 15.68881 84 VAL A C 1
ATOM 722 O O . VAL A 1 84 ? 20.07100 20.21900 1.97300 1.000 17.23091 84 VAL A O 1
ATOM 726 N N . ASP A 1 85 ? 18.86900 20.51300 0.09000 1.000 15.93863 85 ASP A N 1
ATOM 727 C CA . ASP A 1 85 ? 18.94300 21.97600 0.13300 1.000 16.77315 85 ASP A CA 1
ATOM 728 C C . ASP A 1 85 ? 17.85500 22.51200 -0.78100 1.000 17.17310 85 ASP A C 1
ATOM 729 O O . ASP A 1 85 ? 17.45100 21.84100 -1.73200 1.000 18.52302 85 ASP A O 1
ATOM 734 N N . ARG A 1 86 ? 17.40000 23.73700 -0.50800 1.000 17.26264 86 ARG A N 1
ATOM 735 C CA . ARG A 1 86 ? 16.39100 24.34400 -1.37200 1.000 18.45223 86 ARG A CA 1
ATOM 736 C C . ARG A 1 86 ? 16.99000 24.95300 -2.64500 1.000 18.99170 86 ARG A C 1
ATOM 737 O O . ARG A 1 86 ? 16.24200 25.22500 -3.59900 1.000 21.88138 86 ARG A O 1
ATOM 745 N N . SER A 1 87 ? 18.29900 25.20000 -2.67800 1.000 18.00752 87 SER A N 1
ATOM 746 C CA . SER A 1 87 ? 18.93900 26.04200 -3.69300 1.000 19.06540 87 SER A CA 1
ATOM 747 C C . SER A 1 87 ? 19.56600 25.22300 -4.81100 1.000 19.55245 87 SER A C 1
ATOM 748 O O . SER A 1 87 ? 20.50800 24.47400 -4.56900 1.000 19.99970 87 SER A O 1
ATOM 751 N N . GLU A 1 88 ? 19.08300 25.41200 -6.04900 1.000 21.07358 88 GLU A N 1
ATOM 752 C CA . GLU A 1 88 ? 19.69200 24.69300 -7.16300 1.000 22.61581 88 GLU A CA 1
ATOM 753 C C . GLU A 1 88 ? 21.12400 25.15500 -7.42400 1.000 20.86044 88 GLU A C 1
ATOM 754 O O . GLU A 1 88 ? 21.97600 24.34200 -7.82400 1.000 21.49744 88 GLU A O 1
ATOM 760 N N . THR A 1 89 ? 21.42300 26.44200 -7.21500 1.000 20.35487 89 THR A N 1
ATOM 761 C CA . THR A 1 89 ? 22.79300 26.90700 -7.42300 1.000 19.66817 89 THR A CA 1
ATOM 762 C C . THR A 1 89 ? 23.74200 26.31800 -6.38400 1.000 17.86801 89 THR A C 1
ATOM 763 O O . THR A 1 89 ? 24.86200 25.90500 -6.72100 1.000 21.35490 89 THR A O 1
ATOM 767 N N . MET A 1 90 ? 23.32300 26.27700 -5.12100 1.000 18.76002 90 MET A N 1
ATOM 768 C CA . MET A 1 90 ? 24.16900 25.67400 -4.10000 1.000 17.56802 90 MET A CA 1
ATOM 769 C C . MET A 1 90 ? 24.35400 24.18100 -4.36900 1.000 17.22561 90 MET A C 1
ATOM 770 O O . MET A 1 90 ? 25.47900 23.66800 -4.30400 1.000 17.20977 90 MET A O 1
ATOM 775 N N . LEU A 1 91 ? 23.26600 23.47900 -4.70000 1.000 18.40978 91 LEU A N 1
ATOM 776 C CA . LEU A 1 91 ? 23.35300 22.03600 -4.92800 1.000 18.36011 91 LEU A CA 1
ATOM 777 C C . LEU A 1 91 ? 24.25000 21.70300 -6.11400 1.000 18.92857 91 LEU A C 1
ATOM 778 O O . LEU A 1 91 ? 24.90600 20.66200 -6.11200 1.000 19.83647 91 LEU A O 1
ATOM 783 N N . ALA A 1 92 ? 24.24900 22.53700 -7.15900 1.000 20.59449 92 ALA A N 1
ATOM 784 C CA . ALA A 1 92 ? 25.13200 22.26300 -8.29900 1.000 20.75245 92 ALA A CA 1
ATOM 785 C C . ALA A 1 92 ? 26.59600 22.27600 -7.87300 1.000 21.01036 92 ALA A C 1
ATOM 786 O O . ALA A 1 92 ? 27.41700 21.47300 -8.35200 1.000 22.08929 92 ALA A O 1
ATOM 788 N N . LEU A 1 93 ? 26.94300 23.18500 -6.96100 1.000 19.38639 93 LEU A N 1
ATOM 789 C CA . LEU A 1 93 ? 28.29900 23.21200 -6.42400 1.000 19.11017 93 LEU A CA 1
ATOM 790 C C . LEU A 1 93 ? 28.56500 22.02400 -5.50500 1.000 19.61027 93 LEU A C 1
ATOM 791 O O . LEU A 1 93 ? 29.68000 21.47700 -5.49300 1.000 19.97587 93 LEU A O 1
ATOM 796 N N . ALA A 1 94 ? 27.56200 21.60700 -4.72500 1.000 18.92067 94 ALA A N 1
ATOM 797 C CA . ALA A 1 94 ? 27.75000 20.42200 -3.88600 1.000 18.90234 94 ALA A CA 1
ATOM 798 C C . ALA A 1 94 ? 27.98900 19.18500 -4.74300 1.000 19.69183 94 ALA A C 1
ATOM 799 O O . ALA A 1 94 ? 28.85900 18.35900 -4.43300 1.000 21.78400 94 ALA A O 1
ATOM 801 N N . LYS A 1 95 ? 27.24200 19.05600 -5.84400 1.000 20.54186 95 LYS A N 1
ATOM 802 C CA . LYS A 1 95 ? 27.47000 17.93300 -6.74600 1.000 22.77388 95 LYS A CA 1
ATOM 803 C C . LYS A 1 95 ? 28.84600 18.00100 -7.41500 1.000 23.42389 95 LYS A C 1
ATOM 804 O O . LYS A 1 95 ? 29.48700 16.96700 -7.61800 1.000 23.93959 95 LYS A O 1
ATOM 810 N N . GLN A 1 96 ? 29.30800 19.19400 -7.78800 1.000 23.32385 96 GLN A N 1
ATOM 811 C CA . GLN A 1 96 ? 30.67300 19.31700 -8.30300 1.000 23.82137 96 GLN A CA 1
ATOM 812 C C . GLN A 1 96 ? 31.69600 18.82300 -7.28300 1.000 25.76885 96 GLN A C 1
ATOM 813 O O . GLN A 1 96 ? 32.65300 18.11300 -7.63200 1.000 26.07677 96 GLN A O 1
ATOM 819 N N . ARG A 1 97 ? 31.50000 19.16400 -6.01300 1.000 24.73974 97 ARG A N 1
ATOM 820 C CA . ARG A 1 97 ? 32.46300 18.77600 -4.98000 1.000 22.82650 97 ARG A CA 1
ATOM 821 C C . ARG A 1 97 ? 32.44100 17.27100 -4.70000 1.000 25.55565 97 ARG A C 1
ATOM 822 O O . ARG A 1 97 ? 33.49900 16.63900 -4.59900 1.000 27.19002 97 ARG A O 1
ATOM 830 N N . VAL A 1 98 ? 31.24700 16.69900 -4.55200 1.000 25.50578 98 VAL A N 1
ATOM 831 C CA . VAL A 1 98 ? 31.05400 15.35600 -4.01700 1.000 25.35044 98 VAL A CA 1
ATOM 832 C C . VAL A 1 98 ? 30.68600 14.33400 -5.09300 1.000 26.82166 98 VAL A C 1
ATOM 833 O O . VAL A 1 98 ? 30.90400 13.12800 -4.88600 1.000 27.66379 98 VAL A O 1
ATOM 837 N N . GLY A 1 99 ? 30.14900 14.76400 -6.22700 1.000 27.50851 99 GLY A N 1
ATOM 838 C CA . GLY A 1 99 ? 29.75700 13.82800 -7.26400 1.000 26.89276 99 GLY A CA 1
ATOM 839 C C . GLY A 1 99 ? 28.66600 12.89200 -6.78700 1.000 27.79556 99 GLY A C 1
ATOM 840 O O . GLY A 1 99 ? 27.74100 13.27600 -6.05400 1.000 30.86150 99 GLY A O 1
ATOM 841 N N . GLY A 1 100 ? 28.78800 11.63400 -7.17300 1.000 28.29549 100 GLY A N 1
ATOM 842 C CA . GLY A 1 100 ? 27.78000 10.66500 -6.80600 1.000 29.54822 100 GLY A CA 1
ATOM 843 C C . GLY A 1 100 ? 27.97400 10.00800 -5.46100 1.000 30.30363 100 GLY A C 1
ATOM 844 O O . GLY A 1 100 ? 27.25700 9.04800 -5.14700 1.000 32.31427 100 GLY A O 1
ATOM 845 N N . ALA A 1 101 ? 28.91800 10.49500 -4.65300 1.000 28.60086 101 ALA A N 1
ATOM 846 C CA . ALA A 1 101 ? 29.24100 9.87500 -3.37500 1.000 27.61124 101 ALA A CA 1
ATOM 847 C C . ALA A 1 101 ? 28.22300 10.21000 -2.28700 1.000 27.22426 101 ALA A C 1
ATOM 848 O O . ALA A 1 101 ? 28.28000 9.62000 -1.19700 1.000 28.80330 101 ALA A O 1
ATOM 850 N N . ALA A 1 102 ? 27.28000 11.10900 -2.57100 1.000 25.67684 102 ALA A N 1
ATOM 851 C CA . ALA A 1 102 ? 26.16600 11.41100 -1.67800 1.000 23.90296 102 ALA A CA 1
ATOM 852 C C . ALA A 1 102 ? 24.90500 11.47200 -2.52200 1.000 24.48981 102 ALA A C 1
ATOM 853 O O . ALA A 1 102 ? 24.97100 11.65700 -3.73600 1.000 26.12404 102 ALA A O 1
ATOM 855 N N . ASP A 1 103 ? 23.75500 11.32200 -1.88000 1.000 22.87913 103 ASP A N 1
ATOM 856 C CA . ASP A 1 103 ? 22.45600 11.35500 -2.54700 1.000 22.71856 103 ASP A CA 1
ATOM 857 C C . ASP A 1 103 ? 21.83900 12.73400 -2.28000 1.000 20.68163 103 ASP A C 1
ATOM 858 O O . ASP A 1 103 ? 21.45800 13.02900 -1.14800 1.000 22.38663 103 ASP A O 1
ATOM 863 N N . PHE A 1 104 ? 21.73000 13.57300 -3.30500 1.000 21.73408 104 PHE A N 1
ATOM 864 C CA . PHE A 1 104 ? 21.24500 14.94300 -3.14900 1.000 20.17613 104 PHE A CA 1
ATOM 865 C C . PHE A 1 104 ? 19.76600 15.06300 -3.51800 1.000 22.57104 104 PHE A C 1
ATOM 866 O O . PHE A 1 104 ? 19.29400 14.45000 -4.48200 1.000 25.12398 104 PHE A O 1
ATOM 874 N N . HIS A 1 105 ? 19.04300 15.88000 -2.75200 1.000 20.77086 105 HIS A N 1
ATOM 875 C CA . HIS A 1 105 ? 17.64100 16.19100 -2.99200 1.000 19.41302 105 HIS A CA 1
ATOM 876 C C . HIS A 1 105 ? 17.44400 17.69100 -2.88500 1.000 20.35513 105 HIS A C 1
ATOM 877 O O . HIS A 1 105 ? 17.97200 18.32400 -1.97200 1.000 20.17853 105 HIS A O 1
ATOM 884 N N . GLN A 1 106 ? 16.63900 18.25000 -3.77200 1.000 21.35781 106 GLN A N 1
ATOM 885 C CA . GLN A 1 106 ? 16.22100 19.63500 -3.64100 1.000 20.97881 106 GLN A CA 1
ATOM 886 C C . GLN A 1 106 ? 14.91700 19.65100 -2.85700 1.000 21.08430 106 GLN A C 1
ATOM 887 O O . GLN A 1 106 ? 13.87600 19.19400 -3.34400 1.000 24.83706 106 GLN A O 1
ATOM 893 N N . ILE A 1 107 ? 14.98400 20.14800 -1.63000 1.000 21.94467 107 ILE A N 1
ATOM 894 C CA . ILE A 1 107 ? 13.84300 20.17800 -0.71700 1.000 22.56058 107 ILE A CA 1
ATOM 895 C C . ILE A 1 107 ? 13.89300 21.49100 0.03100 1.000 21.44733 107 ILE A C 1
ATOM 896 O O . ILE A 1 107 ? 14.95900 21.88000 0.51000 1.000 23.05793 107 ILE A O 1
ATOM 901 N N A GLU A 1 108 ? 12.74300 22.15500 0.16100 0.443 23.36326 108 GLU A N 1
ATOM 902 N N B GLU A 1 108 ? 12.75100 22.17100 0.13300 0.557 23.58435 108 GLU A N 1
ATOM 903 C CA A GLU A 1 108 ? 12.62600 23.37300 0.96300 0.443 22.90810 108 GLU A CA 1
ATOM 904 C CA B GLU A 1 108 ? 12.62200 23.36200 0.96800 0.557 23.67921 108 GLU A CA 1
ATOM 905 C C A GLU A 1 108 ? 11.92500 23.04400 2.27900 0.443 21.60792 108 GLU A C 1
ATOM 906 C C B GLU A 1 108 ? 11.94400 22.97900 2.28000 0.557 22.02111 108 GLU A C 1
ATOM 907 O O A GLU A 1 108 ? 10.73000 22.72500 2.29600 0.443 23.67376 108 GLU A O 1
ATOM 908 O O B GLU A 1 108 ? 10.78600 22.54400 2.28600 0.557 24.06330 108 GLU A O 1
ATOM 919 N N . LEU A 1 109 ? 12.67300 23.13300 3.39100 1.000 20.28152 109 LEU A N 1
ATOM 920 C CA . LEU A 1 109 ? 12.13400 22.82400 4.71400 1.000 19.28398 109 LEU A CA 1
ATOM 921 C C . LEU A 1 109 ? 11.26000 23.96500 5.21900 1.000 21.30524 109 LEU A C 1
ATOM 922 O O . LEU A 1 109 ? 11.55100 25.13100 4.96100 1.000 24.17647 109 LEU A O 1
ATOM 927 N N . PRO A 1 110 ? 10.18600 23.65600 5.95900 1.000 20.47092 110 PRO A N 1
ATOM 928 C CA . PRO A 1 110 ? 9.79200 22.29500 6.34600 1.000 20.27356 110 PRO A CA 1
ATOM 929 C C . PRO A 1 110 ? 9.09200 21.53500 5.22900 1.000 21.11832 110 PRO A C 1
ATOM 930 O O . PRO A 1 110 ? 8.27200 22.08200 4.49300 1.000 23.31317 110 PRO A O 1
ATOM 934 N N . ALA A 1 111 ? 9.45600 20.26700 5.12100 1.000 19.83136 111 ALA A N 1
ATOM 935 C CA . ALA A 1 111 ? 8.86200 19.32500 4.18500 1.000 21.60005 111 ALA A CA 1
ATOM 936 C C . ALA A 1 111 ? 9.28800 17.93400 4.60400 1.000 22.15518 111 ALA A C 1
ATOM 937 O O . ALA A 1 111 ? 10.24300 17.78700 5.38700 1.000 22.26578 111 ALA A O 1
ATOM 939 N N . PRO A 1 112 ? 8.59100 16.90800 4.13000 1.000 22.02114 112 PRO A N 1
ATOM 940 C CA . PRO A 1 112 ? 9.00900 15.53200 4.45400 1.000 22.37109 112 PRO A CA 1
ATOM 941 C C . PRO A 1 112 ? 10.42600 15.23300 3.97900 1.000 20.21303 112 PRO A C 1
ATOM 942 O O . PRO A 1 112 ? 10.84500 15.65300 2.89500 1.000 23.31578 112 PRO A O 1
ATOM 946 N N . LEU A 1 113 ? 11.17600 14.53600 4.82300 1.000 17.58110 113 LEU A N 1
ATOM 947 C CA . LEU A 1 113 ? 12.57700 14.22000 4.58700 1.000 17.89692 113 LEU A CA 1
ATOM 948 C C . LEU A 1 113 ? 12.76700 12.75400 4.18700 1.000 19.85245 113 LEU A C 1
ATOM 949 O O . LEU A 1 113 ? 11.96000 11.88900 4.54900 1.000 21.74725 113 LEU A O 1
ATOM 954 N N . PRO A 1 114 ? 13.86000 12.44600 3.47100 1.000 21.54727 114 PRO A N 1
ATOM 955 C CA . PRO A 1 114 ? 14.15600 11.04500 3.11000 1.000 22.18169 114 PRO A CA 1
ATOM 956 C C . PRO A 1 114 ? 14.36200 10.21200 4.36600 1.000 22.07120 114 PRO A C 1
ATOM 957 O O . PRO A 1 114 ? 15.07000 10.61800 5.29000 1.000 23.39216 114 PRO A O 1
ATOM 961 N N . ASP A 1 115 ? 13.74700 9.03300 4.39200 1.000 24.15546 115 ASP A N 1
ATOM 962 C CA . ASP A 1 115 ? 13.77100 8.19000 5.57500 1.000 24.27928 115 ASP A CA 1
ATOM 963 C C . ASP A 1 115 ? 15.09000 7.40900 5.66000 1.000 24.19250 115 ASP A C 1
ATOM 964 O O . ASP A 1 115 ? 15.83000 7.27500 4.68100 1.000 28.28481 115 ASP A O 1
ATOM 969 N N A GLY A 1 116 ? 15.35200 6.84400 6.83200 0.384 24.25024 116 GLY A N 1
ATOM 970 N N B GLY A 1 116 ? 15.40700 6.93700 6.87300 0.616 23.69495 116 GLY A N 1
ATOM 971 C CA A GLY A 1 116 ? 16.50600 5.98100 6.97800 0.384 23.41596 116 GLY A CA 1
ATOM 972 C CA B GLY A 1 116 ? 16.43700 5.92400 7.07500 0.616 23.11599 116 GLY A CA 1
ATOM 973 C C A GLY A 1 116 ? 17.75200 6.77200 7.31000 0.384 22.70011 116 GLY A C 1
ATOM 974 C C B GLY A 1 116 ? 17.71100 6.36800 7.77700 0.616 24.16863 116 GLY A C 1
ATOM 975 O O A GLY A 1 116 ? 18.67100 6.89700 6.49500 0.384 22.38950 116 GLY A O 1
ATOM 976 O O B GLY A 1 116 ? 18.62900 5.54400 7.93900 0.616 25.41092 116 GLY A O 1
ATOM 977 N N A ALA A 1 117 ? 17.77800 7.32000 8.51800 0.384 22.51843 117 ALA A N 1
ATOM 978 N N B ALA A 1 117 ? 17.80500 7.62000 8.20900 0.616 22.84220 117 ALA A N 1
ATOM 979 C CA A ALA A 1 117 ? 18.87100 8.15900 8.97200 0.384 21.68410 117 ALA A CA 1
ATOM 980 C CA B ALA A 1 117 ? 19.04500 8.07800 8.81300 0.616 23.24226 117 ALA A CA 1
ATOM 981 C C A ALA A 1 117 ? 19.21400 7.74300 10.38600 0.384 19.79444 117 ALA A C 1
ATOM 982 C C B ALA A 1 117 ? 19.22900 7.50400 10.21300 0.616 22.13957 117 ALA A C 1
ATOM 983 O O A ALA A 1 117 ? 18.32600 7.69400 11.24300 0.384 17.68895 117 ALA A O 1
ATOM 984 O O B ALA A 1 117 ? 18.27200 7.13300 10.89500 0.616 25.20028 117 ALA A O 1
ATOM 987 N N . ASP A 1 118 ? 20.49600 7.46000 10.63800 1.000 20.21834 118 ASP A N 1
ATOM 988 C CA . ASP A 1 118 ? 20.89400 7.19700 12.02300 1.000 21.73155 118 ASP A CA 1
ATOM 989 C C . ASP A 1 118 ? 21.19000 8.47700 12.80500 1.000 20.63927 118 ASP A C 1
ATOM 990 O O . ASP A 1 118 ? 21.27100 8.44000 14.04300 1.000 22.03419 118 ASP A O 1
ATOM 995 N N . ALA A 1 119 ? 21.38500 9.59100 12.10900 1.000 18.87862 119 ALA A N 1
ATOM 996 C CA . ALA A 1 119 ? 21.73000 10.88400 12.69500 1.000 17.80211 119 ALA A CA 1
ATOM 997 C C . ALA A 1 119 ? 21.43700 11.93900 11.64300 1.000 16.44675 119 ALA A C 1
ATOM 998 O O . ALA A 1 119 ? 21.47600 11.65900 10.43800 1.000 17.50988 119 ALA A O 1
ATOM 1000 N N . VAL A 1 120 ? 21.13400 13.14900 12.10600 1.000 17.15214 120 VAL A N 1
ATOM 1001 C CA . VAL A 1 120 ? 20.86900 14.27900 11.21900 1.000 17.01774 120 VAL A CA 1
ATOM 1002 C C . VAL A 1 120 ? 21.76000 15.43700 11.65300 1.000 16.11774 120 VAL A C 1
ATOM 1003 O O . VAL A 1 120 ? 21.98400 15.64200 12.85400 1.000 17.20988 120 VAL A O 1
ATOM 1007 N N . VAL A 1 121 ? 22.26700 16.19200 10.68600 1.000 16.18076 121 VAL A N 1
ATOM 1008 C CA . VAL A 1 121 ? 23.06500 17.37600 10.98400 1.000 16.79676 121 VAL A CA 1
ATOM 1009 C C . VAL A 1 121 ? 22.61700 18.52700 10.09400 1.000 15.90190 121 VAL A C 1
ATOM 1010 O O . VAL A 1 121 ? 22.12200 18.31400 8.98700 1.000 16.32541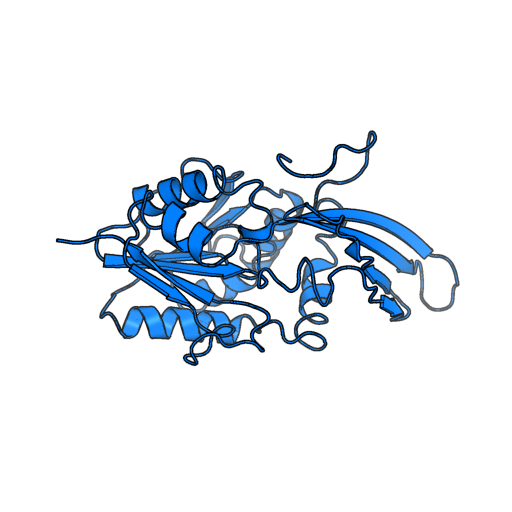 121 VAL A O 1
ATOM 1014 N N . CYS A 1 122 ? 22.80400 19.75400 10.58300 1.000 16.40444 122 CYS A N 1
ATOM 1015 C CA . CYS A 1 122 ? 22.50400 20.95500 9.79700 1.000 16.57563 122 CYS A CA 1
ATOM 1016 C C . CYS A 1 122 ? 23.45800 22.05000 10.23600 1.000 16.72844 122 CYS A C 1
ATOM 1017 O O . CYS A 1 122 ? 23.25200 22.63100 11.30700 1.000 18.25178 122 CYS A O 1
ATOM 1020 N N . THR A 1 123 ? 24.45300 22.36700 9.40700 1.000 17.60986 123 THR A N 1
ATOM 1021 C CA . THR A 1 123 ? 25.56900 23.20000 9.84500 1.000 18.20475 123 THR A CA 1
ATOM 1022 C C . THR A 1 123 ? 25.54900 24.59700 9.22900 1.000 18.32579 123 THR A C 1
ATOM 1023 O O . THR A 1 123 ? 24.99600 24.83800 8.15400 1.000 19.09428 123 THR A O 1
ATOM 1027 N N . ALA A 1 124 ? 26.23600 25.50900 9.90900 1.000 17.90231 124 ALA A N 1
ATOM 1028 C CA . ALA A 1 124 ? 26.54600 26.84600 9.40900 1.000 18.37837 124 ALA A CA 1
ATOM 1029 C C . ALA A 1 124 ? 25.31200 27.73500 9.31900 1.000 19.08917 124 ALA A C 1
ATOM 1030 O O . ALA A 1 124 ? 25.11000 28.45900 8.34800 1.000 20.01540 124 ALA A O 1
ATOM 1032 N N . ALA A 1 125 ? 24.47700 27.69100 10.36600 1.000 18.57841 125 ALA A N 1
ATOM 1033 C CA . ALA A 1 125 ? 23.46700 28.71100 10.61500 1.000 19.88654 125 ALA A CA 1
ATOM 1034 C C . ALA A 1 125 ? 22.32900 28.66900 9.60300 1.000 18.52858 125 ALA A C 1
ATOM 1035 O O . ALA A 1 125 ? 21.56300 29.63100 9.45900 1.000 18.89160 125 ALA A O 1
ATOM 1037 N N . ALA A 1 126 ? 22.17200 27.53200 8.92900 1.000 18.11252 126 ALA A N 1
ATOM 1038 C CA . ALA A 1 126 ? 21.06100 27.39900 8.00400 1.000 17.85472 126 ALA A CA 1
ATOM 1039 C C . ALA A 1 126 ? 19.71400 27.57700 8.69800 1.000 17.90476 126 ALA A C 1
ATOM 1040 O O . ALA A 1 126 ? 18.77900 28.10100 8.09300 1.000 18.09677 126 ALA A O 1
ATOM 1042 N N . PHE A 1 127 ? 19.58200 27.13800 9.95900 1.000 16.97311 127 PHE A N 1
ATOM 1043 C CA . PHE A 1 127 ? 18.30000 27.25800 10.62700 1.000 18.68114 127 PHE A CA 1
ATOM 1044 C C . PHE A 1 127 ? 17.90600 28.70300 10.92600 1.000 19.08120 127 PHE A C 1
ATOM 1045 O O . PHE A 1 127 ? 16.73400 28.94800 11.22100 1.000 20.83388 127 PHE A O 1
ATOM 1053 N N . ASN A 1 128 ? 18.83000 29.66400 10.83000 1.000 18.37580 128 ASN A N 1
ATOM 1054 C CA . ASN A 1 128 ? 18.41600 31.05800 10.97600 1.000 19.53921 128 ASN A CA 1
ATOM 1055 C C . ASN A 1 128 ? 17.54900 31.52600 9.81200 1.000 19.45495 128 ASN A C 1
ATOM 1056 O O . ASN A 1 128 ? 17.01600 32.63100 9.88100 1.000 20.61293 128 ASN A O 1
ATOM 1061 N N . TYR A 1 129 ? 17.41700 30.73200 8.74000 1.000 17.84427 129 TYR A N 1
ATOM 1062 C CA . TYR A 1 129 ? 16.48400 31.05900 7.66500 1.000 18.99173 129 TYR A CA 1
ATOM 1063 C C . TYR A 1 129 ? 15.08900 30.52500 7.91600 1.000 20.65252 129 TYR A C 1
ATOM 1064 O O . TYR A 1 129 ? 14.19800 30.75400 7.09700 1.000 21.93673 129 TYR A O 1
ATOM 1073 N N . GLN A 1 130 ? 14.87400 29.81500 9.01200 1.000 21.05250 130 GLN A N 1
ATOM 1074 C CA . GLN A 1 130 ? 13.52700 29.35400 9.31600 1.000 22.29475 130 GLN A CA 1
ATOM 1075 C C . GLN A 1 130 ? 12.65500 30.56100 9.64100 1.000 25.41351 130 GLN A C 1
ATOM 1076 O O . GLN A 1 130 ? 13.04100 31.40400 10.44500 1.000 26.55579 130 GLN A O 1
ATOM 1082 N N . ALA A 1 131 ? 11.48100 30.65000 8.99700 1.000 24.33188 131 ALA A N 1
ATOM 1083 C CA . ALA A 1 131 ? 10.71800 31.89400 8.92900 1.000 27.30325 131 ALA A CA 1
ATOM 1084 C C . ALA A 1 131 ? 9.99400 32.26900 10.22300 1.000 29.32452 131 ALA A C 1
ATOM 1085 O O . ALA A 1 131 ? 9.54800 33.42300 10.36300 1.000 31.74062 131 ALA A O 1
ATOM 1087 N N . SER A 1 132 ? 9.83200 31.33900 11.15100 1.000 27.00066 132 SER A N 1
ATOM 1088 C CA . SER A 1 132 ? 9.04400 31.56800 12.35600 1.000 27.27420 132 SER A CA 1
ATOM 1089 C C . SER A 1 132 ? 9.34700 30.41800 13.29700 1.000 23.76337 132 SER A C 1
ATOM 1090 O O . SER A 1 132 ? 9.84500 29.37800 12.86500 1.000 22.46065 132 SER A O 1
ATOM 1093 N N . ALA A 1 133 ? 9.03900 30.61200 14.58500 1.000 24.16075 133 ALA A N 1
ATOM 1094 C CA . ALA A 1 133 ? 9.07900 29.48300 15.50600 1.000 22.98169 133 ALA A CA 1
ATOM 1095 C C . ALA A 1 133 ? 8.19000 28.33900 15.01800 1.000 23.65012 133 ALA A C 1
ATOM 1096 O O . ALA A 1 133 ? 8.55700 27.16700 15.16100 1.000 22.80795 133 ALA A O 1
ATOM 1098 N N . ARG A 1 134 ? 7.02000 28.65700 14.43700 1.000 21.82630 134 ARG A N 1
ATOM 1099 C CA . ARG A 1 134 ? 6.14400 27.62600 13.88100 1.000 21.10509 134 ARG A CA 1
ATOM 1100 C C . ARG A 1 134 ? 6.84800 26.80700 12.79400 1.000 20.49472 134 ARG A C 1
ATOM 1101 O O . ARG A 1 134 ? 6.79800 25.56100 12.79100 1.000 20.27870 134 ARG A O 1
ATOM 1109 N N A SER A 1 135 ? 7.51100 27.49300 11.86000 0.377 23.06850 135 SER A N 1
ATOM 1110 N N B SER A 1 135 ? 7.49200 27.48300 11.83900 0.623 21.29461 135 SER A N 1
ATOM 1111 C CA A SER A 1 135 ? 8.21900 26.80600 10.78700 0.377 23.63439 135 SER A CA 1
ATOM 1112 C CA B SER A 1 135 ? 8.20200 26.75300 10.79600 0.623 20.01554 135 SER A CA 1
ATOM 1113 C C A SER A 1 135 ? 9.37800 25.98100 11.33000 0.377 22.93957 135 SER A C 1
ATOM 1114 C C B SER A 1 135 ? 9.33900 25.93100 11.38300 0.623 20.15505 135 SER A C 1
ATOM 1115 O O A SER A 1 135 ? 9.65000 24.87700 10.84200 0.377 24.23442 135 SER A O 1
ATOM 1116 O O B SER A 1 135 ? 9.54900 24.77400 10.99300 0.623 20.24969 135 SER A O 1
ATOM 1121 N N . LEU A 1 136 ? 10.07900 26.50800 12.33400 1.000 20.87096 136 LEU A N 1
ATOM 1122 C CA . LEU A 1 136 ? 11.14700 25.75900 12.98200 1.000 21.66831 136 LEU A CA 1
ATOM 1123 C C . LEU A 1 136 ? 10.61000 24.47200 13.58600 1.000 19.69454 136 LEU A C 1
ATOM 1124 O O . LEU A 1 136 ? 11.17100 23.40000 13.35900 1.000 21.01831 136 LEU A O 1
ATOM 1129 N N . GLY A 1 137 ? 9.49100 24.56100 14.33100 1.000 20.26043 137 GLY A N 1
ATOM 1130 C CA . GLY A 1 137 ? 8.87800 23.36500 14.89000 1.000 22.14989 137 GLY A CA 1
ATOM 1131 C C . GLY A 1 137 ? 8.46700 22.36000 13.83200 1.000 20.25779 137 GLY A C 1
ATOM 1132 O O . GLY A 1 137 ? 8.59100 21.15300 14.03700 1.000 20.71828 137 GLY A O 1
ATOM 1133 N N . GLU A 1 138 ? 7.92600 22.83500 12.70700 1.000 20.14963 138 GLU A N 1
ATOM 1134 C CA . GLU A 1 138 ? 7.51700 21.91300 11.65000 1.000 19.86038 138 GLU A CA 1
ATOM 1135 C C . GLU A 1 138 ? 8.72700 21.19700 11.04600 1.000 20.25500 138 GLU A C 1
ATOM 1136 O O . GLU A 1 138 ? 8.67500 19.98600 10.75200 1.000 19.19428 138 GLU A O 1
ATOM 1142 N N . THR A 1 139 ? 9.83300 21.92200 10.89100 1.000 19.23381 139 THR A N 1
ATOM 1143 C CA . THR A 1 139 ? 11.07600 21.30700 10.42500 1.000 19.33914 139 THR A CA 1
ATOM 1144 C C . THR A 1 139 ? 11.59900 20.29600 11.44000 1.000 18.34968 139 THR A C 1
ATOM 1145 O O . THR A 1 139 ? 11.94500 19.17400 11.07100 1.000 18.96796 139 THR A O 1
ATOM 1149 N N . LEU A 1 140 ? 11.58300 20.63500 12.73100 1.000 18.82066 140 LEU A N 1
ATOM 1150 C CA . LEU A 1 140 ? 11.98200 19.65300 13.75100 1.000 20.08391 140 LEU A CA 1
ATOM 1151 C C . LEU A 1 140 ? 11.09500 18.42200 13.74900 1.000 18.71801 140 LEU A C 1
ATOM 1152 O O . LEU A 1 140 ? 11.59500 17.30800 13.92200 1.000 19.91279 140 LEU A O 1
ATOM 1157 N N . ARG A 1 141 ? 9.79600 18.57200 13.47100 1.000 19.21284 141 ARG A N 1
ATOM 1158 C CA . ARG A 1 141 ? 8.93100 17.39800 13.38000 1.000 19.86568 141 ARG A CA 1
ATOM 1159 C C . ARG A 1 141 ? 9.33800 16.50800 12.21500 1.000 20.29451 141 ARG A C 1
ATOM 1160 O O . ARG A 1 141 ? 9.33200 15.27100 12.33100 1.000 21.14452 141 ARG A O 1
ATOM 1168 N N . ALA A 1 142 ? 9.67700 17.11800 11.07500 1.000 19.07868 142 ALA A N 1
ATOM 1169 C CA . ALA A 1 142 ? 10.09800 16.33800 9.91900 1.000 19.20228 142 ALA A CA 1
ATOM 1170 C C . ALA A 1 142 ? 11.34900 15.53400 10.23800 1.000 18.81015 142 ALA A C 1
ATOM 1171 O O . ALA A 1 142 ? 11.48100 14.38100 9.81500 1.000 20.85768 142 ALA A O 1
ATOM 1173 N N . VAL A 1 143 ? 12.27900 16.12400 10.98900 1.000 19.70487 143 VAL A N 1
ATOM 1174 C CA . VAL A 1 143 ? 13.46800 15.40000 11.42100 1.000 19.01538 143 VAL A CA 1
ATOM 1175 C C . VAL A 1 143 ? 13.09500 14.26900 12.36200 1.000 19.17084 143 VAL A C 1
ATOM 1176 O O . VAL A 1 143 ? 13.57300 13.13400 12.21600 1.000 21.04190 143 VAL A O 1
ATOM 1180 N N . ALA A 1 144 ? 12.26000 14.57100 13.36900 1.000 18.85220 144 ALA A N 1
ATOM 1181 C CA . ALA A 1 144 ? 11.88100 13.54500 14.33200 1.000 19.74450 144 ALA A CA 1
ATOM 1182 C C . ALA A 1 144 ? 11.23800 12.34600 13.64700 1.000 20.54986 144 ALA A C 1
ATOM 1183 O O . ALA A 1 144 ? 11.40500 11.20200 14.09500 1.000 21.55514 144 ALA A O 1
ATOM 1185 N N . THR A 1 145 ? 10.49100 12.59300 12.57300 1.000 20.54985 145 THR A N 1
ATOM 1186 C CA . THR A 1 145 ? 9.81100 11.52800 11.85400 1.000 22.22628 145 THR A CA 1
ATOM 1187 C C . THR A 1 145 ? 10.77500 10.48800 11.30600 1.000 21.20535 145 THR A C 1
ATOM 1188 O O . THR A 1 145 ? 10.42200 9.30500 11.22600 1.000 23.57364 145 THR A O 1
ATOM 1192 N N . VAL A 1 146 ? 11.99300 10.88800 10.93100 1.000 20.70256 146 VAL A N 1
ATOM 1193 C CA . VAL A 1 146 ? 12.93500 9.95800 10.32700 1.000 21.76847 146 VAL A CA 1
ATOM 1194 C C . VAL A 1 146 ? 14.03200 9.52700 11.27600 1.000 22.73720 146 VAL A C 1
ATOM 1195 O O . VAL A 1 146 ? 14.91200 8.77400 10.86300 1.000 27.79779 146 VAL A O 1
ATOM 1199 N N . LEU A 1 147 ? 13.98800 9.93600 12.53800 1.000 21.49742 147 LEU A N 1
ATOM 1200 C CA . LEU A 1 147 ? 15.00800 9.52500 13.50800 1.000 23.72643 147 LEU A CA 1
ATOM 1201 C C . LEU A 1 147 ? 14.43600 8.57100 14.53800 1.000 22.93692 147 LEU A C 1
ATOM 1202 O O . LEU A 1 147 ? 13.41700 8.88200 15.17300 1.000 22.68162 147 LEU A O 1
ATOM 1207 N N . PRO A 1 148 ? 15.10400 7.45700 14.78900 1.000 22.09740 148 PRO A N 1
ATOM 1208 C CA . PRO A 1 148 ? 14.65700 6.54500 15.85000 1.000 23.28702 148 PRO A CA 1
ATOM 1209 C C . PRO A 1 148 ? 14.92900 7.11000 17.24000 1.000 23.61335 148 PRO A C 1
ATOM 1210 O O . PRO A 1 148 ? 15.68600 8.06700 17.43500 1.000 22.38170 148 PRO A O 1
ATOM 1214 N N . ALA A 1 149 ? 14.26300 6.50100 18.20800 1.000 25.26349 149 ALA A N 1
ATOM 1215 C CA . ALA A 1 149 ? 14.38800 6.87900 19.60200 1.000 25.67152 149 ALA A CA 1
ATOM 1216 C C . ALA A 1 149 ? 15.84600 6.90700 20.01000 1.000 26.30315 149 ALA A C 1
ATOM 1217 O O . ALA A 1 149 ? 16.61400 6.00300 19.67100 1.000 28.61121 149 ALA A O 1
ATOM 1219 N N . GLY A 1 150 ? 16.22600 7.95600 20.74500 1.000 25.22132 150 GLY A N 1
ATOM 1220 C CA . GLY A 1 150 ? 17.59000 8.10300 21.22000 1.000 25.16608 150 GLY A CA 1
ATOM 1221 C C . GLY A 1 150 ? 18.58300 8.65700 20.21400 1.000 26.21102 150 GLY A C 1
ATOM 1222 O O . GLY A 1 150 ? 19.71800 8.96100 20.60100 1.000 27.96369 150 GLY A O 1
ATOM 1223 N N . ALA A 1 151 ? 18.20600 8.78600 18.94100 1.000 22.90022 151 ALA A N 1
ATOM 1224 C CA . ALA A 1 151 ? 19.13300 9.28000 17.93100 1.000 22.11589 151 ALA A CA 1
ATOM 1225 C C . ALA A 1 151 ? 19.25800 10.79900 18.03300 1.000 21.87104 151 ALA A C 1
ATOM 1226 O O . ALA A 1 151 ? 18.43600 11.48100 18.66000 1.000 23.72906 151 ALA A O 1
ATOM 1228 N N . THR A 1 152 ? 20.28800 11.33900 17.38500 1.000 21.18144 152 THR A N 1
ATOM 1229 C CA . THR A 1 152 ? 20.62800 12.74300 17.57000 1.000 22.21847 152 THR A CA 1
ATOM 1230 C C . THR A 1 152 ? 20.47800 13.58000 16.30500 1.000 20.23661 152 THR A C 1
ATOM 1231 O O . THR A 1 152 ? 20.69000 13.11000 15.17400 1.000 19.81278 152 THR A O 1
ATOM 1235 N N . PHE A 1 153 ? 20.08700 14.83300 16.52600 1.000 20.16283 153 PHE A N 1
ATOM 1236 C CA . PHE A 1 153 ? 20.09000 15.88200 15.50900 1.000 18.11273 153 PHE A CA 1
ATOM 1237 C C . PHE A 1 153 ? 20.97300 16.99600 16.06500 1.000 17.58374 153 PHE A C 1
ATOM 1238 O O . PHE A 1 153 ? 20.71300 17.50000 17.16700 1.000 19.84954 153 PHE A O 1
ATOM 1246 N N . VAL A 1 154 ? 22.02700 17.36500 15.33300 1.000 18.03629 154 VAL A N 1
ATOM 1247 C CA . VAL A 1 154 ? 22.92700 18.46000 15.71600 1.000 18.18380 154 VAL A CA 1
ATOM 1248 C C . VAL A 1 154 ? 22.79200 19.56900 14.68100 1.000 17.52848 154 VAL A C 1
ATOM 1249 O O . VAL A 1 154 ? 22.85700 19.30200 13.46900 1.000 18.16519 154 VAL A O 1
ATOM 1253 N N . PHE A 1 155 ? 22.57100 20.79300 15.14200 1.000 17.45989 155 PHE A N 1
ATOM 1254 C CA . PHE A 1 155 ? 22.51100 21.94400 14.24400 1.000 18.28366 155 PHE A CA 1
ATOM 1255 C C . PHE A 1 155 ? 23.10000 23.14100 14.96200 1.000 17.74184 155 PHE A C 1
ATOM 1256 O O . PHE A 1 155 ? 23.15600 23.17100 16.18900 1.000 20.28639 155 PHE A O 1
ATOM 1264 N N . ASP A 1 156 ? 23.53100 24.14000 14.20300 1.000 18.10459 156 ASP A N 1
ATOM 1265 C CA . ASP A 1 156 ? 23.97700 25.38100 14.80400 1.000 18.58905 156 ASP A CA 1
ATOM 1266 C C . ASP A 1 156 ? 23.17600 26.57000 14.30200 1.000 19.18392 156 ASP A C 1
ATOM 1267 O O . ASP A 1 156 ? 22.70900 26.58600 13.16400 1.000 20.48650 156 ASP A O 1
ATOM 1272 N N . ILE A 1 157 ? 23.05600 27.58200 15.16500 1.000 18.65746 157 ILE A N 1
ATOM 1273 C CA . ILE A 1 157 ? 22.45300 28.85000 14.79200 1.000 20.37346 157 ILE A CA 1
ATOM 1274 C C . ILE A 1 157 ? 23.28900 29.98600 15.35300 1.000 19.91564 157 ILE A C 1
ATOM 1275 O O . ILE A 1 157 ? 23.94400 29.86000 16.39700 1.000 21.51043 157 ILE A O 1
ATOM 1280 N N . GLU A 1 158 ? 23.25100 31.10400 14.64300 1.000 21.33936 158 GLU A N 1
ATOM 1281 C CA . GLU A 1 158 ? 23.80200 32.33100 15.17000 1.000 23.16073 158 GLU A CA 1
ATOM 1282 C C . GLU A 1 158 ? 22.96700 32.74800 16.36300 1.000 24.64252 158 GLU A C 1
ATOM 1283 O O . GLU A 1 158 ? 21.73500 32.66600 16.32900 1.000 25.72401 158 GLU A O 1
ATOM 1289 N N A THR A 1 159 ? 23.65000 33.11900 17.44700 0.505 26.17681 159 THR A N 1
ATOM 1290 N N B THR A 1 159 ? 23.62100 33.28800 17.38700 0.495 24.80558 159 THR A N 1
ATOM 1291 C CA A THR A 1 159 ? 22.96000 33.33900 18.70500 0.505 30.02464 159 THR A CA 1
ATOM 1292 C CA B THR A 1 159 ? 22.88300 33.67400 18.57700 0.495 26.42439 159 THR A CA 1
ATOM 1293 C C A THR A 1 159 ? 22.04400 34.55300 18.59100 0.505 30.28518 159 THR A C 1
ATOM 1294 C C B THR A 1 159 ? 22.32400 35.09900 18.46500 0.495 30.18244 159 THR A C 1
ATOM 1295 O O A THR A 1 159 ? 22.34800 35.53700 17.90100 0.505 28.59554 159 THR A O 1
ATOM 1296 O O B THR A 1 159 ? 22.64300 35.86400 17.54900 0.495 28.97983 159 THR A O 1
ATOM 1303 N N A ALA A 1 160 ? 20.90400 34.46600 19.27800 0.505 29.96678 160 ALA A N 1
ATOM 1304 N N B ALA A 1 160 ? 21.45700 35.44300 19.42200 0.495 31.94066 160 ALA A N 1
ATOM 1305 C CA A ALA A 1 160 ? 19.81300 35.40700 19.04700 0.505 31.68537 160 ALA A CA 1
ATOM 1306 C CA B ALA A 1 160 ? 20.91900 36.79600 19.49400 0.495 34.14362 160 ALA A CA 1
ATOM 1307 C C A ALA A 1 160 ? 20.26400 36.85800 19.17300 0.505 33.05133 160 ALA A C 1
ATOM 1308 C C B ALA A 1 160 ? 22.01000 37.81100 19.79700 0.495 36.75705 160 ALA A C 1
ATOM 1309 O O A ALA A 1 160 ? 19.88100 37.70300 18.36000 0.505 32.06436 160 ALA A O 1
ATOM 1310 O O B ALA A 1 160 ? 21.90500 38.97400 19.39000 0.495 38.70461 160 ALA A O 1
ATOM 1313 N N A ALA A 1 161 ? 21.09600 37.15900 20.17700 0.505 35.87539 161 ALA A N 1
ATOM 1314 N N B ALA A 1 161 ? 23.07000 37.39500 20.49700 0.495 38.05988 161 ALA A N 1
ATOM 1315 C CA A ALA A 1 161 ? 21.52600 38.53000 20.42000 0.505 39.79948 161 ALA A CA 1
ATOM 1316 C CA B ALA A 1 161 ? 24.21000 38.28200 20.69400 0.495 42.01292 161 ALA A CA 1
ATOM 1317 C C A ALA A 1 161 ? 22.30700 39.11200 19.24600 0.505 43.27091 161 ALA A C 1
ATOM 1318 C C B ALA A 1 161 ? 24.89200 38.62600 19.37800 0.495 45.16591 161 ALA A C 1
ATOM 1319 O O A ALA A 1 161 ? 22.24500 40.32100 19.01000 0.505 44.82371 161 ALA A O 1
ATOM 1320 O O B ALA A 1 161 ? 25.62300 39.62000 19.30600 0.495 45.77647 161 ALA A O 1
ATOM 1323 N N A LEU A 1 162 ? 23.04300 38.28000 18.50300 0.505 44.69477 162 LEU A N 1
ATOM 1324 N N B LEU A 1 162 ? 24.66600 37.82600 18.33400 0.495 46.91869 162 LEU A N 1
ATOM 1325 C CA A LEU A 1 162 ? 23.86500 38.79400 17.40400 0.505 45.81330 162 LEU A CA 1
ATOM 1326 C CA B LEU A 1 162 ? 25.19900 38.11400 17.01000 0.495 46.93459 162 LEU A CA 1
ATOM 1327 C C A LEU A 1 162 ? 23.00700 39.40200 16.30400 0.505 45.92389 162 LEU A C 1
ATOM 1328 C C B LEU A 1 162 ? 24.24200 38.92900 16.14000 0.495 47.29511 162 LEU A C 1
ATOM 1329 O O A LEU A 1 162 ? 23.36900 40.43100 15.71700 0.505 46.51083 162 LEU A O 1
ATOM 1330 O O B LEU A 1 162 ? 24.70300 39.78400 15.37100 0.495 48.30571 162 LEU A O 1
ATOM 1339 N N A LEU A 1 163 ? 21.88200 38.78200 16.00700 0.505 45.07382 163 LEU A N 1
ATOM 1340 N N B LEU A 1 163 ? 22.92300 38.74000 16.28600 0.495 47.07936 163 LEU A N 1
ATOM 1341 C CA A LEU A 1 163 ? 20.93900 39.30400 15.03400 0.505 44.92383 163 LEU A CA 1
ATOM 1342 C CA B LEU A 1 163 ? 21.95700 39.10900 15.25400 0.495 48.04264 163 LEU A CA 1
ATOM 1343 C C A LEU A 1 163 ? 20.14800 40.50100 15.56800 0.505 49.74014 163 LEU A C 1
ATOM 1344 C C B LEU A 1 163 ? 21.03200 40.28000 15.57100 0.495 53.36425 163 LEU A C 1
ATOM 1345 O O A LEU A 1 163 ? 19.17400 40.91600 14.92900 0.505 50.65341 163 LEU A O 1
ATOM 1346 O O B LEU A 1 163 ? 20.40800 40.80400 14.64400 0.495 55.44341 163 LEU A O 1
ATOM 1355 N N A LYS A 1 164 ? 20.56600 41.04300 16.71400 0.505 53.09846 164 LYS A N 1
ATOM 1356 N N B LYS A 1 164 ? 20.87700 40.68000 16.82700 0.495 55.57510 164 LYS A N 1
ATOM 1357 C CA A LYS A 1 164 ? 19.92200 42.20300 17.31900 0.505 56.98313 164 LYS A CA 1
ATOM 1358 C CA B LYS A 1 164 ? 19.77100 41.55900 17.17900 0.495 58.12012 164 LYS A CA 1
ATOM 1359 C C A LYS A 1 164 ? 20.91900 43.06300 18.09300 0.505 60.00980 164 LYS A C 1
ATOM 1360 C C B LYS A 1 164 ? 20.27100 42.82700 17.86700 0.495 60.29669 164 LYS A C 1
ATOM 1361 O O A LYS A 1 164 ? 20.65500 44.24300 18.34700 0.505 61.32044 164 LYS A O 1
ATOM 1362 O O B LYS A 1 164 ? 21.40400 42.89200 18.35300 0.495 60.51776 164 LYS A O 1
ATOM 1373 N N A GLY A 1 165 ? 22.06000 42.49000 18.47900 0.505 61.37314 165 GLY A N 1
ATOM 1374 N N B GLY A 1 165 ? 19.41300 43.85100 17.88100 0.495 61.83105 165 GLY A N 1
ATOM 1375 C CA A GLY A 1 165 ? 23.01100 43.21300 19.30600 0.505 62.92331 165 GLY A CA 1
ATOM 1376 C CA B GLY A 1 165 ? 19.72600 45.10900 18.53700 0.495 62.48117 165 GLY A CA 1
ATOM 1377 C C A GLY A 1 165 ? 24.45400 42.77600 19.14800 0.505 64.22344 165 GLY A C 1
ATOM 1378 C C B GLY A 1 165 ? 20.75600 45.95500 17.81500 0.495 63.27861 165 GLY A C 1
ATOM 1379 O O A GLY A 1 165 ? 25.04800 42.21600 20.07400 0.505 65.11827 165 GLY A O 1
ATOM 1380 O O B GLY A 1 165 ? 20.45800 46.55200 16.77700 0.495 64.49449 165 GLY A O 1
ATOM 1381 N N A HIS A 1 166 ? 25.01600 43.03700 17.96500 0.505 63.85234 166 HIS A N 1
ATOM 1382 N N B HIS A 1 166 ? 21.97200 46.01600 18.35900 0.495 62.55221 166 HIS A N 1
ATOM 1383 C CA A HIS A 1 166 ? 26.42200 42.81800 17.63100 0.505 62.84699 166 HIS A CA 1
ATOM 1384 C CA B HIS A 1 166 ? 23.06700 46.79400 17.78900 0.495 61.77056 166 HIS A CA 1
ATOM 1385 C C A HIS A 1 166 ? 26.59800 43.20400 16.17000 0.505 62.53640 166 HIS A C 1
ATOM 1386 C C B HIS A 1 166 ? 23.98300 45.96400 16.90300 0.495 62.02846 166 HIS A C 1
ATOM 1387 O O A HIS A 1 166 ? 26.82400 44.37700 15.85400 0.505 63.19174 166 HIS A O 1
ATOM 1388 O O B HIS A 1 166 ? 24.41600 46.44200 15.84900 0.495 62.35484 166 HIS A O 1
ATOM 1391 N N A TRP A 1 167 ? 26.49900 42.21600 15.27500 0.505 60.89937 167 TRP A N 1
ATOM 1392 N N B TRP A 1 167 ? 24.30700 44.73800 17.32800 0.495 61.75213 167 TRP A N 1
ATOM 1393 C CA A TRP A 1 167 ? 26.13000 42.51200 13.89700 0.505 58.75964 167 TRP A CA 1
ATOM 1394 C CA B TRP A 1 167 ? 24.98100 43.79900 16.44100 0.495 60.97046 167 TRP A CA 1
ATOM 1395 C C A TRP A 1 167 ? 24.95600 43.47900 13.88400 0.505 58.43328 167 TRP A C 1
ATOM 1396 C C B TRP A 1 167 ? 24.17600 43.57400 15.17600 0.495 60.23353 167 TRP A C 1
ATOM 1397 O O A TRP A 1 167 ? 24.97700 44.49900 13.18300 0.505 59.31235 167 TRP A O 1
ATOM 1398 O O B TRP A 1 167 ? 24.74800 43.37300 14.09900 0.495 61.27045 167 TRP A O 1
ATOM 1419 N N A GLY A 1 168 ? 23.92600 43.15800 14.67600 0.505 56.32251 168 GLY A N 1
ATOM 1420 N N B GLY A 1 168 ? 22.85400 43.60900 15.28600 0.495 58.15170 168 GLY A N 1
ATOM 1421 C CA A GLY A 1 168 ? 22.73300 43.94500 14.93400 0.505 53.61693 168 GLY A CA 1
ATOM 1422 C CA B GLY A 1 168 ? 22.00900 43.51000 14.12000 0.495 55.79089 168 GLY A CA 1
ATOM 1423 C C A GLY A 1 168 ? 22.36800 44.96500 13.88400 0.505 50.08500 168 GLY A C 1
ATOM 1424 C C B GLY A 1 168 ? 21.95500 44.78200 13.29800 0.495 52.91167 168 GLY A C 1
ATOM 1425 O O A GLY A 1 168 ? 21.54500 44.70400 13.00000 0.505 49.27438 168 GLY A O 1
ATOM 1426 O O B GLY A 1 168 ? 21.14600 44.85900 12.37000 0.495 51.90101 168 GLY A O 1
ATOM 1427 N N A ASN A 1 169 ? 22.98600 46.14200 13.98300 0.505 48.83746 169 ASN A N 1
ATOM 1428 N N B ASN A 1 169 ? 22.81100 45.78100 13.61100 0.495 51.32194 169 ASN A N 1
ATOM 1429 C CA A ASN A 1 169 ? 22.80900 47.19700 12.99500 0.505 48.82169 169 ASN A CA 1
ATOM 1430 C CA B ASN A 1 169 ? 22.75600 47.07600 12.93500 0.495 50.01131 169 ASN A CA 1
ATOM 1431 C C A ASN A 1 169 ? 24.14100 47.69400 12.44800 0.505 49.69276 169 ASN A C 1
ATOM 1432 C C B ASN A 1 169 ? 24.10700 47.65500 12.50100 0.495 50.02175 169 ASN A C 1
ATOM 1433 O O A ASN A 1 169 ? 24.21600 48.82200 11.95400 0.505 53.18781 169 ASN A O 1
ATOM 1434 O O B ASN A 1 169 ? 24.16100 48.83600 12.13900 0.495 53.29836 169 ASN A O 1
ATOM 1443 N N . ARG A 1 170 ? 25.19000 46.87900 12.51300 1.000 45.71080 170 ARG A N 1
ATOM 1444 C CA . ARG A 1 170 ? 26.51000 47.33400 12.10300 1.000 41.65231 170 ARG A CA 1
ATOM 1445 C C . ARG A 1 170 ? 26.80600 46.93200 10.65600 1.000 37.14650 170 ARG A C 1
ATOM 1446 O O . ARG A 1 170 ? 25.99200 46.32800 9.95400 1.000 39.25971 170 ARG A O 1
ATOM 1448 N N A VAL A 1 171 ? 28.00000 47.28500 10.20100 0.596 34.27511 171 VAL A N 1
ATOM 1449 N N B VAL A 1 171 ? 28.00800 47.26200 10.21800 0.404 34.32249 171 VAL A N 1
ATOM 1450 C CA A VAL A 1 171 ? 28.42400 47.01100 8.83200 0.596 31.02481 171 VAL A CA 1
ATOM 1451 C CA B VAL A 1 171 ? 28.43000 47.00100 8.85100 0.404 31.25384 171 VAL A CA 1
ATOM 1452 C C A VAL A 1 171 ? 29.80400 46.37100 8.86800 0.596 31.00362 171 VAL A C 1
ATOM 1453 C C B VAL A 1 171 ? 29.80900 46.36200 8.88700 0.404 31.06680 171 VAL A C 1
ATOM 1454 O O A VAL A 1 171 ? 30.64500 46.73100 9.70300 0.596 32.71173 171 VAL A O 1
ATOM 1455 O O B VAL A 1 171 ? 30.63100 46.67600 9.75800 0.404 32.55644 171 VAL A O 1
ATOM 1462 N N A TRP A 1 172 ? 30.03300 45.42500 7.95700 0.505 26.60065 172 TRP A N 1
ATOM 1463 N N B TRP A 1 172 ? 30.04700 45.44400 7.95700 0.495 27.17440 172 TRP A N 1
ATOM 1464 C CA A TRP A 1 172 ? 31.33600 44.82400 7.72700 0.505 24.90562 172 TRP A CA 1
ATOM 1465 C CA B TRP A 1 172 ? 31.35800 44.86900 7.72800 0.495 25.71099 172 TRP A CA 1
ATOM 1466 C C A TRP A 1 172 ? 31.60000 44.83100 6.23000 0.505 22.20536 172 TRP A C 1
ATOM 1467 C C B TRP A 1 172 ? 31.60200 44.89400 6.23300 0.495 23.42393 172 TRP A C 1
ATOM 1468 O O A TRP A 1 172 ? 30.66800 44.73100 5.42500 0.505 23.21581 172 TRP A O 1
ATOM 1469 O O B TRP A 1 172 ? 30.65800 44.87600 5.43600 0.495 25.54502 172 TRP A O 1
ATOM 1490 N N . ALA A 1 173 ? 32.87000 44.95500 5.85700 1.000 21.04453 173 ALA A N 1
ATOM 1491 C CA . ALA A 1 173 ? 33.20400 44.96500 4.43600 1.000 19.29706 173 ALA A CA 1
ATOM 1492 C C . ALA A 1 173 ? 34.66700 44.61700 4.26800 1.000 19.33398 173 ALA A C 1
ATOM 1493 O O . ALA A 1 173 ? 35.46700 44.72400 5.20500 1.000 22.37617 173 ALA A O 1
ATOM 1495 N N . ALA A 1 174 ? 35.02000 44.26100 3.03300 1.000 19.24449 174 ALA A N 1
ATOM 1496 C CA . ALA A 1 174 ? 36.41200 44.03700 2.68500 1.000 20.13116 174 ALA A CA 1
ATOM 1497 C C . ALA A 1 174 ? 36.60200 44.30000 1.20800 1.000 17.80228 174 ALA A C 1
ATOM 1498 O O . ALA A 1 174 ? 35.72900 44.00000 0.40000 1.000 20.03909 174 ALA A O 1
ATOM 1500 N N . ASP A 1 175 ? 37.74400 44.85800 0.86200 1.000 20.76813 175 ASP A N 1
ATOM 1501 C CA . ASP A 1 175 ? 38.12900 45.05300 -0.53200 1.000 19.57341 175 ASP A CA 1
ATOM 1502 C C . ASP A 1 175 ? 39.35100 44.18000 -0.78300 1.000 19.25249 175 ASP A C 1
ATOM 1503 O O . ASP A 1 175 ? 40.43800 44.45900 -0.25500 1.000 23.44738 175 ASP A O 1
ATOM 1508 N N . GLU A 1 176 ? 39.16700 43.10100 -1.54500 1.000 19.28919 176 GLU A N 1
ATOM 1509 C CA . GLU A 1 176 ? 40.25100 42.16200 -1.83000 1.000 20.12892 176 GLU A CA 1
ATOM 1510 C C . GLU A 1 176 ? 40.78100 42.29700 -3.24700 1.000 21.68410 176 GLU A C 1
ATOM 1511 O O . GLU A 1 176 ? 41.53200 41.43300 -3.70900 1.000 24.21334 176 GLU A O 1
ATOM 1517 N N . GLY A 1 177 ? 40.42100 43.38700 -3.93800 1.000 20.30782 177 GLY A N 1
ATOM 1518 C CA . GLY A 1 177 ? 40.92900 43.66500 -5.26900 1.000 20.71033 177 GLY A CA 1
ATOM 1519 C C . GLY A 1 177 ? 40.08300 43.00200 -6.33100 1.000 20.19989 177 GLY A C 1
ATOM 1520 O O . GLY A 1 177 ? 39.34400 43.66100 -7.07200 1.000 22.34731 177 GLY A O 1
ATOM 1521 N N . ASP A 1 178 ? 40.15700 41.67700 -6.40500 1.000 18.83636 178 ASP A N 1
ATOM 1522 C CA . ASP A 1 178 ? 39.33500 40.99100 -7.38500 1.000 19.22336 178 ASP A CA 1
ATOM 1523 C C . ASP A 1 178 ? 37.87300 40.93500 -6.97300 1.000 17.31283 178 ASP A C 1
ATOM 1524 O O . ASP A 1 178 ? 37.00500 40.76500 -7.83100 1.000 18.75475 178 ASP A O 1
ATOM 1529 N N . LEU A 1 179 ? 37.58900 41.03300 -5.68200 1.000 17.49401 179 LEU A N 1
ATOM 1530 C CA . LEU A 1 179 ? 36.23400 41.03400 -5.15800 1.000 15.59399 179 LEU A CA 1
ATOM 1531 C C . LEU A 1 179 ? 36.21200 41.96900 -3.96300 1.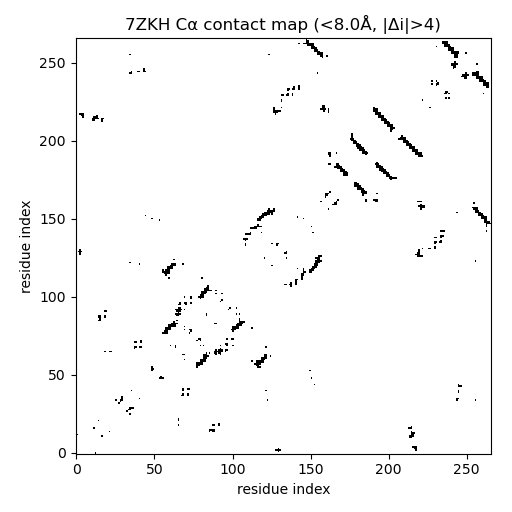000 15.00450 179 LEU A C 1
ATOM 1532 O O . LEU A 1 179 ? 37.13800 41.95700 -3.14800 1.000 17.28617 179 LEU A O 1
ATOM 1537 N N . ALA A 1 180 ? 35.17900 42.80000 -3.87800 1.000 15.78077 180 ALA A N 1
ATOM 1538 C CA . ALA A 1 180 ? 34.91900 43.58800 -2.67500 1.000 16.03877 180 ALA A CA 1
ATOM 1539 C C . ALA A 1 180 ? 33.48700 43.29300 -2.25400 1.000 15.74931 180 ALA A C 1
ATOM 1540 O O . ALA A 1 180 ? 32.61700 43.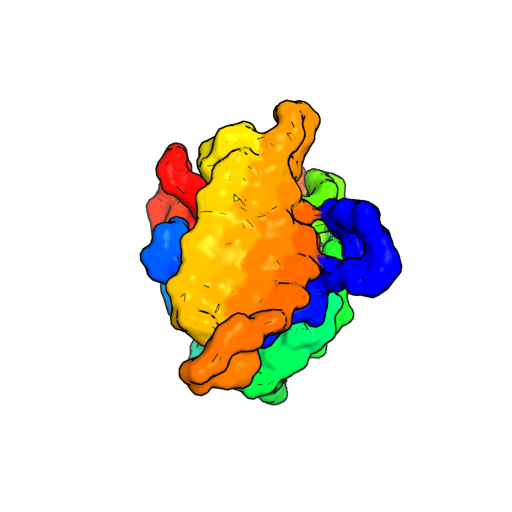05700 -3.10300 1.000 17.53084 180 ALA A O 1
ATOM 1542 N N . PHE A 1 181 ? 33.23700 43.25500 -0.94300 1.000 15.66251 181 PHE A N 1
ATOM 1543 C CA . PHE A 1 181 ? 31.92700 42.87200 -0.45100 1.000 16.68896 181 PHE A CA 1
ATOM 1544 C C . PHE A 1 181 ? 31.59600 43.64600 0.81200 1.000 17.46522 181 PHE A C 1
ATOM 1545 O O . PHE A 1 181 ? 32.48100 44.04300 1.58100 1.000 19.08108 181 PHE A O 1
ATOM 1553 N N . ILE A 1 182 ? 30.30100 43.84700 1.01000 1.000 16.92557 182 ILE A N 1
ATOM 1554 C CA . ILE A 1 182 ? 29.75900 44.62200 2.12200 1.000 17.45475 182 ILE A CA 1
ATOM 1555 C C . ILE A 1 182 ? 28.59000 43.83100 2.69000 1.000 17.93650 182 ILE A C 1
ATOM 1556 O O . ILE A 1 182 ? 27.69900 43.41700 1.94100 1.000 19.02058 182 ILE A O 1
ATOM 1561 N N . TRP A 1 183 ? 28.54800 43.67800 4.00900 1.000 19.50226 183 TRP A N 1
ATOM 1562 C CA . TRP A 1 183 ? 27.35200 43.18200 4.69400 1.000 21.07368 183 TRP A CA 1
ATOM 1563 C C . TRP A 1 183 ? 26.82800 44.32700 5.54000 1.000 23.88959 183 TRP A C 1
ATOM 1564 O O . TRP A 1 183 ? 27.52200 44.78300 6.45600 1.000 24.22912 183 TRP A O 1
ATOM 1575 N N A ASP A 1 184 ? 25.62000 44.79700 5.22800 0.320 25.24780 184 ASP A N 1
ATOM 1576 N N B ASP A 1 184 ? 25.60700 44.77600 5.24800 0.680 21.54482 184 ASP A N 1
ATOM 1577 C CA A ASP A 1 184 ? 24.95800 45.85500 5.98400 0.320 28.02180 184 ASP A CA 1
ATOM 1578 C CA B ASP A 1 184 ? 24.97600 45.85400 5.99700 0.680 23.83982 184 ASP A CA 1
ATOM 1579 C C A ASP A 1 184 ? 23.79800 45.21700 6.73400 0.320 28.55341 184 ASP A C 1
ATOM 1580 C C B ASP A 1 184 ? 23.78500 45.26300 6.73600 0.680 26.98745 184 ASP A C 1
ATOM 1581 O O A ASP A 1 184 ? 22.82200 44.77600 6.11800 0.320 29.68767 184 ASP A O 1
ATOM 1582 O O B ASP A 1 184 ? 22.77400 44.91800 6.11500 0.680 28.97701 184 ASP A O 1
ATOM 1591 N N . PHE A 1 185 ? 23.90400 45.17500 8.06000 1.000 27.37433 185 PHE A N 1
ATOM 1592 C CA . PHE A 1 185 ? 22.89800 44.54900 8.91200 1.000 29.12984 185 PHE A CA 1
ATOM 1593 C C . PHE A 1 185 ? 21.92400 45.60000 9.43400 1.000 33.47779 185 PHE A C 1
ATOM 1594 O O . PHE A 1 185 ? 22.34200 46.66900 9.88300 1.000 35.32781 185 PHE A O 1
ATOM 1602 N N . THR A 1 186 ? 20.62900 45.30500 9.36200 1.000 36.39390 186 THR A N 1
ATOM 1603 C CA . THR A 1 186 ? 19.60700 46.17900 9.92700 1.000 40.19967 186 THR A CA 1
ATOM 1604 C C . THR A 1 186 ? 18.57300 45.35200 10.68100 1.000 42.59198 186 THR A C 1
ATOM 1605 O O . THR A 1 186 ? 18.12100 44.30500 10.20900 1.000 41.98391 186 THR A O 1
ATOM 1609 N N . SER A 1 187 ? 18.20600 45.82200 11.86500 1.000 45.23694 187 SER A N 1
ATOM 1610 C CA . SER A 1 187 ? 17.23800 45.11000 12.69200 1.000 48.45846 187 SER A CA 1
ATOM 1611 C C . SER A 1 187 ? 16.36900 46.15600 13.36300 1.000 50.70086 187 SER A C 1
ATOM 1612 O O . SER A 1 187 ? 16.86600 46.95000 14.16700 1.000 49.71635 187 SER A O 1
ATOM 1615 N N . GLU A 1 188 ? 15.09100 46.16000 12.99400 1.000 51.91152 188 GLU A N 1
ATOM 1616 C CA . GLU A 1 188 ? 14.12900 47.12000 13.49200 1.000 54.97243 188 GLU A CA 1
ATOM 1617 C C . GLU A 1 188 ? 13.83900 46.83600 14.96400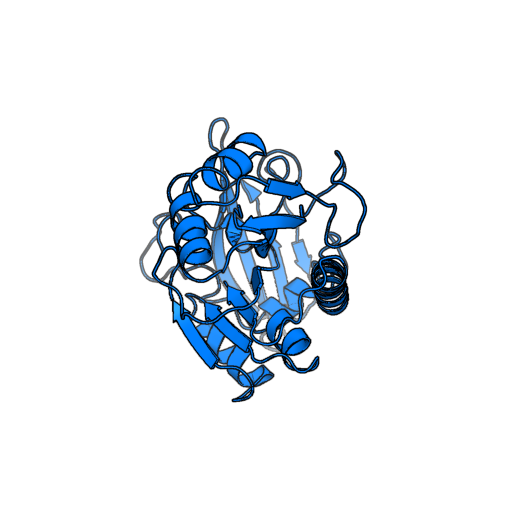 1.000 57.39372 188 GLU A C 1
ATOM 1618 O O . GLU A 1 188 ? 14.13100 45.74500 15.46300 1.000 57.38838 188 GLU A O 1
ATOM 1620 N N . PRO A 1 189 ? 13.25600 47.81200 15.68400 1.000 59.87294 189 PRO A N 1
ATOM 1621 C CA . PRO A 1 189 ? 13.18300 47.71900 17.15200 1.000 60.99402 189 PRO A CA 1
ATOM 1622 C C . PRO A 1 189 ? 12.57300 46.43900 17.70100 1.000 60.20974 189 PRO A C 1
ATOM 1623 O O . PRO A 1 189 ? 13.21400 45.70900 18.46600 1.000 61.78896 189 PRO A O 1
ATOM 1627 N N . ASP A 1 190 ? 11.33400 46.15900 17.32300 1.000 56.46994 190 ASP A N 1
ATOM 1628 C CA . ASP A 1 190 ? 10.55300 45.10600 17.95400 1.000 52.24332 190 ASP A CA 1
ATOM 1629 C C . ASP A 1 190 ? 10.33400 43.90900 17.03200 1.000 54.28289 190 ASP A C 1
ATOM 1630 O O . ASP A 1 190 ? 9.27600 43.27900 17.05100 1.000 55.76447 190 ASP A O 1
ATOM 1632 N N . THR A 1 191 ? 11.33500 43.57500 16.21400 1.000 54.00377 191 THR A N 1
ATOM 1633 C CA . THR A 1 191 ? 11.28500 42.38100 15.39000 1.000 53.38795 191 THR A CA 1
ATOM 1634 C C . THR A 1 191 ? 12.23700 41.33400 15.95000 1.000 51.22186 191 THR A C 1
ATOM 1635 O O . THR A 1 191 ? 13.11600 41.62800 16.76500 1.000 49.77173 191 THR A O 1
ATOM 1639 N N . THR A 1 192 ? 12.05100 40.10200 15.49100 1.000 49.49017 192 THR A N 1
ATOM 1640 C CA . THR A 1 192 ? 12.90200 38.98500 15.86600 1.000 47.67146 192 THR A CA 1
ATOM 1641 C C . THR A 1 192 ? 13.89100 38.62800 14.76900 1.000 41.90248 192 THR A C 1
ATOM 1642 O O . THR A 1 192 ? 14.43900 37.52400 14.78200 1.000 41.81282 192 THR A O 1
ATOM 1646 N N . TYR A 1 193 ? 14.11300 39.52700 13.81300 1.000 40.32314 193 TYR A N 1
ATOM 1647 C CA . TYR A 1 193 ? 14.93700 39.19600 12.66100 1.000 37.74936 193 TYR A CA 1
ATOM 1648 C C . TYR A 1 193 ? 15.83700 40.37000 12.31900 1.000 35.78064 193 TYR A C 1
ATOM 1649 O O . TYR A 1 193 ? 15.62600 41.50300 12.77000 1.000 39.35195 193 TYR A O 1
ATOM 1658 N N . CYS A 1 194 ? 16.84000 40.07100 11.50600 1.000 35.13856 194 CYS A N 1
ATOM 1659 C CA . CYS A 1 194 ? 17.80200 41.04400 11.01700 1.000 36.07797 194 CYS A CA 1
ATOM 1660 C C . CYS A 1 194 ? 17.86700 40.88400 9.50700 1.000 33.59611 194 CYS A C 1
ATOM 1661 O O . CYS A 1 194 ? 17.96600 39.76100 9.01300 1.000 32.99604 194 CYS A O 1
ATOM 1664 N N . ASP A 1 195 ? 17.77900 41.98600 8.77100 1.000 32.11968 195 ASP A N 1
ATOM 1665 C CA . ASP A 1 195 ? 17.96600 41.94000 7.32900 1.000 32.24856 195 ASP A CA 1
ATOM 1666 C C . ASP A 1 195 ? 19.42400 42.24800 7.01100 1.000 30.00105 195 ASP A C 1
ATOM 1667 O O . ASP A 1 195 ? 19.95300 43.28300 7.44000 1.000 31.11422 195 ASP A O 1
ATOM 1672 N N . VAL A 1 196 ? 20.07300 41.34600 6.28700 1.000 26.25580 196 VAL A N 1
ATOM 1673 C CA . VAL A 1 196 ? 21.44700 41.54700 5.86300 1.000 25.11888 196 VAL A CA 1
ATOM 1674 C C . VAL A 1 196 ? 21.40300 41.93300 4.39800 1.000 24.09238 196 VAL A C 1
ATOM 1675 O O . VAL A 1 196 ? 21.01500 41.13100 3.54600 1.000 25.80036 196 VAL A O 1
ATOM 1679 N N . HIS A 1 197 ? 21.79100 43.16900 4.10100 1.000 22.96597 197 HIS A N 1
ATOM 1680 C CA . HIS A 1 197 ? 21.93500 43.59800 2.71600 1.000 23.40026 197 HIS A CA 1
ATOM 1681 C C . HIS A 1 197 ? 23.37000 43.34000 2.31900 1.000 21.91312 197 HIS A C 1
ATOM 1682 O O . HIS A 1 197 ? 24.28400 44.01500 2.80600 1.000 22.54204 197 HIS A O 1
ATOM 1689 N N . TYR A 1 198 ? 23.56400 42.36400 1.44100 1.000 19.39450 198 TYR A N 1
ATOM 1690 C CA . TYR A 1 198 ? 24.87800 41.99500 0.95000 1.000 19.56023 198 TYR A CA 1
ATOM 1691 C C . TYR A 1 198 ? 25.07500 42.61500 -0.42600 1.000 19.26025 198 TYR A C 1
ATOM 1692 O O . TYR A 1 198 ? 24.20300 42.50200 -1.29400 1.000 20.71819 198 TYR A O 1
ATOM 1701 N N . THR A 1 199 ? 26.21500 43.25300 -0.62100 1.000 17.28357 199 THR A N 1
ATOM 1702 C CA . THR A 1 199 ? 26.57600 43.81100 -1.90700 1.000 17.32054 199 THR A CA 1
ATOM 1703 C C .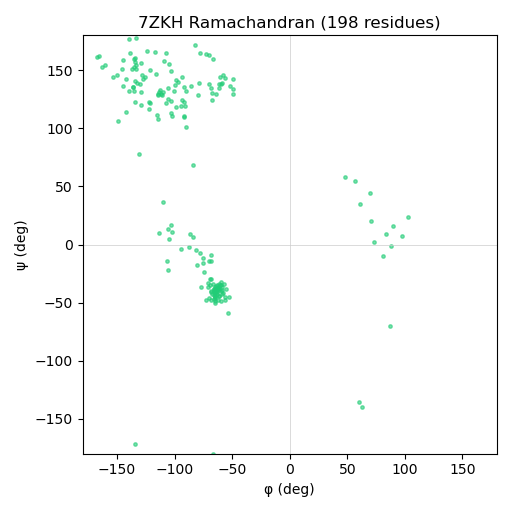 THR A 1 199 ? 27.97600 43.34500 -2.22400 1.000 16.99947 199 THR A C 1
ATOM 1704 O O . THR A 1 199 ? 28.84900 43.37500 -1.35800 1.000 18.08091 199 THR A O 1
ATOM 1708 N N . GLN A 1 200 ? 28.21300 42.96200 -3.47700 1.000 16.43348 200 GLN A N 1
ATOM 1709 C CA . GLN A 1 200 ? 29.55400 42.62500 -3.90200 1.000 15.85457 200 GLN A CA 1
ATOM 1710 C C . GLN A 1 200 ? 29.88500 43.27900 -5.23200 1.000 15.05189 200 GLN A C 1
ATOM 1711 O O . GLN A 1 200 ? 29.00400 43.53600 -6.06100 1.000 17.59910 200 GLN A O 1
ATOM 1717 N N . PHE A 1 201 ? 31.17900 43.48000 -5.45500 1.000 15.50436 201 PHE A N 1
ATOM 1718 C CA . PHE A 1 201 ? 31.69700 44.00900 -6.71200 1.000 15.88593 201 PHE A CA 1
ATOM 1719 C C . PHE A 1 201 ? 32.81200 43.09000 -7.19000 1.000 15.99153 201 PHE A C 1
ATOM 1720 O O . PHE A 1 201 ? 33.81600 42.90700 -6.48600 1.000 17.48604 201 PHE A O 1
ATOM 1728 N N . THR A 1 202 ? 32.64300 42.50800 -8.38300 1.000 16.47019 202 THR A N 1
ATOM 1729 C CA . THR A 1 202 ? 33.60900 41.56700 -8.93300 1.000 17.61000 202 THR A CA 1
ATOM 1730 C C . THR A 1 202 ? 34.38400 42.24700 -10.04500 1.000 17.64679 202 THR A C 1
ATOM 1731 O O . THR A 1 202 ? 33.78100 42.78900 -10.97400 1.000 17.53097 202 THR A O 1
ATOM 1735 N N . ARG A 1 203 ? 35.70900 42.23500 -9.93100 1.000 17.85202 203 ARG A N 1
ATOM 1736 C CA . ARG A 1 203 ? 36.56600 42.88700 -10.91400 1.000 18.03894 203 ARG A CA 1
ATOM 1737 C C . ARG A 1 203 ? 36.53600 42.12700 -12.22900 1.000 19.84981 203 ARG A C 1
ATOM 1738 O O . ARG A 1 203 ? 36.60400 40.89700 -12.25700 1.000 22.22354 203 ARG A O 1
ATOM 1746 N N . HIS A 1 204 ? 36.47300 42.86800 -13.34300 1.000 20.17867 204 HIS A N 1
ATOM 1747 C CA . HIS A 1 204 ? 36.48100 42.18100 -14.63800 1.000 22.55277 204 HIS A CA 1
ATOM 1748 C C . HIS A 1 204 ? 37.86000 41.62600 -14.95600 1.000 25.07941 204 HIS A C 1
ATOM 1749 O O . HIS A 1 204 ? 38.00300 40.45300 -15.33400 1.000 28.89535 204 HIS A O 1
ATOM 1756 N N . GLU A 1 205 ? 38.89300 42.43900 -14.78900 1.000 25.89520 205 GLU A N 1
ATOM 1757 C CA . GLU A 1 205 ? 40.24600 41.98600 -15.04900 1.000 26.80605 205 GLU A CA 1
ATOM 1758 C C . GLU A 1 205 ? 41.21400 42.72000 -14.14400 1.000 25.76623 205 GLU A C 1
ATOM 1759 O O . GLU A 1 205 ? 41.04200 43.91500 -13.87300 1.000 24.93466 205 GLU A O 1
ATOM 1765 N N . ALA A 1 206 ? 42.26400 42.00700 -13.73500 1.000 25.60839 206 ALA A N 1
ATOM 1766 C CA . ALA A 1 206 ? 43.33600 42.64100 -12.98300 1.000 28.97978 206 ALA A CA 1
ATOM 1767 C C . ALA A 1 206 ? 43.96800 43.71800 -13.84000 1.000 30.36943 206 ALA A C 1
ATOM 1768 O O . ALA A 1 206 ? 44.15400 43.53700 -15.04100 1.000 31.48791 206 ALA A O 1
ATOM 1770 N N . GLY A 1 207 ? 44.26100 44.86000 -13.22400 1.000 30.49587 207 GLY A N 1
ATOM 1771 C CA . GLY A 1 207 ? 44.84200 45.96800 -13.94800 1.000 32.42215 207 GLY A CA 1
ATOM 1772 C C . GLY A 1 207 ? 43.84100 46.83400 -14.66700 1.000 31.25649 207 GLY A C 1
ATOM 1773 O O . GLY A 1 207 ? 44.24000 47.69400 -15.45800 1.000 34.70928 207 GLY A O 1
ATOM 1774 N N . ALA A 1 208 ? 42.54700 46.62600 -14.43600 1.000 29.97471 208 ALA A N 1
ATOM 1775 C CA . ALA A 1 208 ? 41.52000 47.52300 -14.94600 1.000 28.93240 208 ALA A CA 1
ATOM 1776 C C . ALA A 1 208 ? 40.52000 47.80900 -13.83600 1.000 27.19797 208 ALA A C 1
ATOM 1777 O O . ALA A 1 208 ? 40.43700 47.08200 -12.84700 1.000 26.27420 208 ALA A O 1
ATOM 1779 N N . ASP A 1 209 ? 39.77100 48.89300 -13.99800 1.000 25.52403 209 ASP A N 1
ATOM 1780 C CA . ASP A 1 209 ? 38.93700 49.40400 -12.91700 1.000 23.65552 209 ASP A CA 1
ATOM 1781 C C . ASP A 1 209 ? 37.46300 49.05900 -13.06800 1.000 20.62623 209 ASP A C 1
ATOM 1782 O O . ASP A 1 209 ? 36.63500 49.62300 -12.35100 1.000 19.25482 209 ASP A O 1
ATOM 1787 N N . ALA A 1 210 ? 37.10500 48.17600 -13.99400 1.000 21.52876 210 ALA A N 1
ATOM 1788 C CA . ALA A 1 210 ? 35.71100 47.81100 -14.20000 1.000 20.32082 210 ALA A CA 1
ATOM 1789 C C . ALA A 1 210 ? 35.29200 46.69500 -13.24900 1.000 18.50217 210 ALA A C 1
ATOM 1790 O O . ALA A 1 210 ? 35.99500 45.68900 -13.10600 1.000 20.02314 210 ALA A O 1
ATOM 1792 N N . TYR A 1 211 ? 34.09500 46.85600 -12.66800 1.000 17.71255 211 TYR A N 1
ATOM 1793 C CA . TYR A 1 211 ? 33.48600 45.88300 -11.76900 1.000 17.52838 211 TYR A CA 1
ATOM 1794 C C . TYR A 1 211 ? 32.02100 45.66600 -12.11700 1.000 18.53374 211 TYR A C 1
ATOM 1795 O O . TYR A 1 211 ? 31.33800 46.55600 -12.64600 1.000 20.02330 211 TYR A O 1
ATOM 1804 N N . THR A 1 212 ? 31.50900 44.49600 -11.71500 1.000 17.53356 212 THR A N 1
ATOM 1805 C CA . THR A 1 212 ? 30.08300 44.22400 -11.79200 1.000 16.99675 212 THR A CA 1
ATOM 1806 C C . THR A 1 212 ? 29.53300 44.10200 -10.37700 1.000 17.29927 212 THR A C 1
ATOM 1807 O O . THR A 1 212 ? 30.10600 43.39300 -9.53900 1.000 18.40733 212 THR A O 1
ATOM 1811 N N . GLY A 1 213 ? 28.43500 44.80000 -10.10000 1.000 17.01773 213 GLY A N 1
ATOM 1812 C CA . GLY A 1 213 ? 27.81300 44.76400 -8.77600 1.000 16.99669 213 GLY A CA 1
ATOM 1813 C C . GLY A 1 213 ? 26.65700 43.77500 -8.70800 1.000 17.86546 213 GLY A C 1
ATOM 1814 O O . GLY A 1 213 ? 25.85000 43.66200 -9.64600 1.000 20.84435 213 GLY A O 1
ATOM 1815 N N . VAL A 1 214 ? 26.57600 43.05700 -7.58500 1.000 18.88395 214 VAL A N 1
ATOM 1816 C CA . VAL A 1 214 ? 25.49400 42.11900 -7.31600 1.000 18.89430 214 VAL A CA 1
ATOM 1817 C C . VAL A 1 214 ? 25.02500 42.34500 -5.88900 1.000 18.48920 214 VAL A C 1
ATOM 1818 O O . VAL A 1 214 ? 25.84500 42.61600 -5.00900 1.000 18.68108 214 VAL A O 1
ATOM 1822 N N . ARG A 1 215 ? 23.71100 42.27200 -5.66000 1.000 18.84430 215 ARG A N 1
ATOM 1823 C CA . ARG A 1 215 ? 23.13400 42.43400 -4.33000 1.000 19.11560 215 ARG A CA 1
ATOM 1824 C C . ARG A 1 215 ? 22.20100 41.27600 -4.01400 1.000 21.08149 215 ARG A C 1
ATOM 1825 O O . ARG A 1 215 ? 21.51500 40.74400 -4.89500 1.000 21.82350 215 ARG A O 1
ATOM 1833 N N . GLU A 1 216 ? 22.17700 40.89600 -2.73800 1.000 21.14200 216 GLU A N 1
ATOM 1834 C CA . GLU A 1 216 ? 21.25100 39.90100 -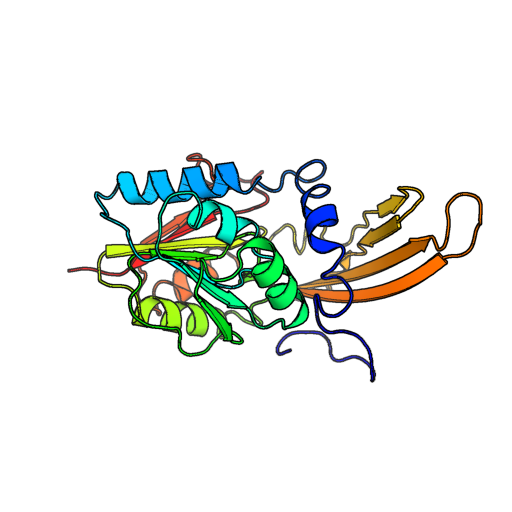2.21400 1.000 22.17648 216 GLU A CA 1
ATOM 1835 C C . GLU A 1 216 ? 20.83400 40.34000 -0.82900 1.000 23.33705 216 GLU A C 1
ATOM 1836 O O . GLU A 1 216 ? 21.64400 40.90700 -0.09100 1.000 25.25812 216 GLU A O 1
ATOM 1842 N N . VAL A 1 217 ? 19.57600 40.11500 -0.48900 1.000 23.33710 217 VAL A N 1
ATOM 1843 C CA . VAL A 1 217 ? 19.08100 40.43000 0.84300 1.000 23.71614 217 VAL A CA 1
ATOM 1844 C C . VAL A 1 217 ? 18.75800 39.12000 1.54800 1.000 24.49771 217 VAL A C 1
ATOM 1845 O O . VAL A 1 217 ? 18.08400 38.25400 0.97400 1.000 27.78738 217 VAL A O 1
ATOM 1849 N N . HIS A 1 218 ? 19.26700 38.95300 2.77100 1.000 23.30813 218 HIS A N 1
ATOM 1850 C CA . HIS A 1 218 ? 19.05100 37.73300 3.55500 1.000 23.50547 218 HIS A CA 1
ATOM 1851 C C . HIS A 1 218 ? 18.39800 38.12000 4.87200 1.000 24.46094 218 HIS A C 1
ATOM 1852 O O . HIS A 1 218 ? 19.00100 38.84000 5.67800 1.000 27.11358 218 HIS A O 1
ATOM 1859 N N . ARG A 1 219 ? 17.18000 37.64400 5.10400 1.000 24.51882 219 ARG A N 1
ATOM 1860 C CA . ARG A 1 219 ? 16.54300 37.86200 6.39000 1.000 26.90055 219 ARG A CA 1
ATOM 1861 C C . ARG A 1 219 ? 16.85900 36.69200 7.32000 1.000 27.79011 219 ARG A C 1
ATOM 1862 O O . ARG A 1 219 ? 16.55200 35.53700 7.00200 1.000 26.29532 219 ARG A O 1
ATOM 1870 N N . LEU A 1 220 ? 17.45500 36.99500 8.47100 1.000 26.32675 220 LEU A N 1
ATOM 1871 C CA . LEU A 1 220 ? 17.90500 35.99300 9.43200 1.000 25.15825 220 LEU A CA 1
ATOM 1872 C C . LEU A 1 220 ? 17.10100 36.12700 10.71300 1.000 27.31904 220 LEU A C 1
ATOM 1873 O O . LEU A 1 220 ? 16.98700 37.22300 11.26500 1.000 31.57472 220 LEU A O 1
ATOM 1878 N N . TYR A 1 221 ? 16.54400 35.02500 11.17100 1.000 25.06613 221 TYR A N 1
ATOM 1879 C CA . TYR A 1 221 ? 15.67100 35.04200 12.32900 1.000 24.87148 221 TYR A CA 1
ATOM 1880 C C . TYR A 1 221 ? 16.41700 34.60500 13.58300 1.000 26.54264 221 TYR A C 1
ATOM 1881 O O . TYR A 1 221 ? 17.17800 33.63600 13.56500 1.000 25.96882 221 TYR A O 1
ATOM 1890 N N . ALA A 1 222 ? 16.17700 35.31100 14.68000 1.000 29.80085 222 ALA A N 1
ATOM 1891 C CA . ALA A 1 222 ? 16.73900 34.92700 15.96300 1.000 29.95624 222 ALA A CA 1
ATOM 1892 C C . ALA A 1 222 ? 15.77200 34.01400 16.72100 1.000 30.28253 222 ALA A C 1
ATOM 1893 O O . ALA A 1 222 ? 14.56100 34.27000 16.78500 1.000 31.99852 222 ALA A O 1
ATOM 1895 N N . PHE A 1 223 ? 16.30500 32.94100 17.29700 1.000 28.58240 223 PHE A N 1
ATOM 1896 C CA . PHE A 1 223 ? 15.50300 32.04000 18.12200 1.000 28.20600 223 PHE A CA 1
ATOM 1897 C C . PHE A 1 223 ? 16.11700 31.98200 19.50900 1.000 29.31690 223 PHE A C 1
ATOM 1898 O O . PHE A 1 223 ? 17.28500 31.62100 19.65600 1.000 35.15669 223 PHE A O 1
ATOM 1906 N N . ASP A 1 224 ? 15.34400 32.33800 20.52200 1.000 30.12470 224 ASP A N 1
ATOM 1907 C CA . ASP A 1 224 ? 15.92800 32.28100 21.85100 1.000 30.70639 224 ASP A CA 1
ATOM 1908 C C . ASP A 1 224 ? 15.85000 30.85600 22.38600 1.000 30.63004 224 ASP A C 1
ATOM 1909 O O . ASP A 1 224 ? 15.23300 29.97000 21.78400 1.000 31.19575 224 ASP A O 1
ATOM 1914 N N . HIS A 1 225 ? 16.50200 30.63100 23.52700 1.000 30.95097 225 HIS A N 1
ATOM 1915 C CA . HIS A 1 225 ? 16.60700 29.26700 24.03200 1.000 29.91936 225 HIS A CA 1
ATOM 1916 C C . HIS A 1 225 ? 15.24200 28.69000 24.38100 1.000 29.09561 225 HIS A C 1
ATOM 1917 O O . HIS A 1 225 ? 14.99900 27.50200 24.17500 1.000 29.24040 225 HIS A O 1
ATOM 1924 N N . ASP A 1 226 ? 14.34100 29.50400 24.93700 1.000 31.35641 226 ASP A N 1
ATOM 1925 C CA . ASP A 1 226 ? 13.03300 28.97500 25.30300 1.000 33.57761 226 ASP A CA 1
ATOM 1926 C C . ASP A 1 226 ? 12.25600 28.52900 24.07900 1.000 31.27476 226 ASP A C 1
ATOM 1927 O O . ASP A 1 226 ? 11.54000 27.51600 24.12300 1.000 29.92464 226 ASP A O 1
ATOM 1932 N N . THR A 1 227 ? 12.39600 29.26800 22.97500 1.000 30.17468 227 THR A N 1
ATOM 1933 C CA . THR A 1 227 ? 11.70800 28.89800 21.74300 1.000 28.55339 227 THR A CA 1
ATOM 1934 C C . THR A 1 227 ? 12.28200 27.61700 21.15400 1.000 25.99263 227 THR A C 1
ATOM 1935 O O . THR A 1 227 ? 11.53300 26.70900 20.76700 1.000 26.20049 227 THR A O 1
ATOM 1939 N N . VAL A 1 228 ? 13.60700 27.52600 21.06100 1.000 25.99251 228 VAL A N 1
ATOM 1940 C CA . VAL A 1 228 ? 14.21500 26.29300 20.56700 1.000 24.31878 228 VAL A CA 1
ATOM 1941 C C . VAL A 1 228 ? 13.76000 25.11000 21.41400 1.000 24.06867 228 VAL A C 1
ATOM 1942 O O . VAL A 1 228 ? 13.30800 24.08000 20.89500 1.000 24.18708 228 VAL A O 1
ATOM 1946 N N . ARG A 1 229 ? 13.83300 25.25600 22.74000 1.000 24.65288 229 ARG A N 1
ATOM 1947 C CA . ARG A 1 229 ? 13.47800 24.13400 23.60500 1.000 26.27688 229 ARG A CA 1
ATOM 1948 C C . ARG A 1 229 ? 12.00600 23.75600 23.47500 1.000 26.00581 229 ARG A C 1
ATOM 1949 O O . ARG A 1 229 ? 11.67000 22.55900 23.43200 1.000 26.05039 229 ARG A O 1
ATOM 1957 N N . ALA A 1 230 ? 11.11900 24.75500 23.38300 1.000 25.16345 230 ALA A N 1
ATOM 1958 C CA . ALA A 1 230 ? 9.68800 24.47000 23.26900 1.000 25.81624 230 ALA A CA 1
ATOM 1959 C C . ALA A 1 230 ? 9.36800 23.77100 21.95700 1.000 25.57681 230 ALA A C 1
ATOM 1960 O O . ALA A 1 230 ? 8.64800 22.76900 21.93400 1.000 26.45833 230 ALA A O 1
ATOM 1962 N N . GLN A 1 231 ? 9.90300 24.27700 20.84500 1.000 24.33709 231 GLN A N 1
ATOM 1963 C CA . GLN A 1 231 ? 9.58800 23.65400 19.57100 1.000 24.10015 231 GLN A CA 1
ATOM 1964 C C . GLN A 1 231 ? 10.21800 22.27400 19.46400 1.000 22.22378 231 GLN A C 1
ATOM 1965 O O . GLN A 1 231 ? 9.61500 21.35200 18.88000 1.000 23.85279 231 GLN A O 1
ATOM 1971 N N . ALA A 1 232 ? 11.42000 22.10500 20.04500 1.000 21.20769 232 ALA A N 1
ATOM 1972 C CA . ALA A 1 232 ? 12.05700 20.79100 20.04300 1.000 23.66338 232 ALA A CA 1
ATOM 1973 C C . ALA A 1 232 ? 11.23500 19.78700 20.84300 1.000 24.28444 232 ALA A C 1
ATOM 1974 O O . ALA A 1 232 ? 11.02900 18.64900 20.40900 1.000 25.65042 232 ALA A O 1
ATOM 1976 N N A ARG A 1 233 ? 10.76600 20.19100 22.03100 0.477 25.72674 233 ARG A N 1
ATOM 1977 N N B ARG A 1 233 ? 10.77900 20.19000 22.02600 0.523 23.19488 233 ARG A N 1
ATOM 1978 C CA A ARG A 1 233 ? 9.96200 19.30000 22.86800 0.477 25.86893 233 ARG A CA 1
ATOM 1979 C CA B ARG A 1 233 ? 9.97800 19.29700 22.84900 0.523 21.50002 233 ARG A CA 1
ATOM 1980 C C A ARG A 1 233 ? 8.67900 18.88200 22.15800 0.477 26.29271 233 ARG A C 1
ATOM 1981 C C B ARG A 1 233 ? 8.70300 18.87600 22.12400 0.523 21.85280 233 ARG A C 1
ATOM 1982 O O A ARG A 1 233 ? 8.31200 17.69900 22.15600 0.477 29.96665 233 ARG A O 1
ATOM 1983 O O B ARG A 1 233 ? 8.38000 17.68300 22.05500 0.523 22.91583 233 ARG A O 1
ATOM 1998 N N . ALA A 1 234 ? 7.97400 19.84400 21.55300 1.000 24.38700 234 ALA A N 1
ATOM 1999 C CA . ALA A 1 234 ? 6.73400 19.51900 20.85800 1.000 24.72941 234 ALA A CA 1
ATOM 2000 C C . ALA A 1 234 ? 6.98200 18.60400 19.66600 1.000 26.76891 234 ALA A C 1
ATOM 2001 O O . ALA A 1 234 ? 6.10900 17.80000 19.30700 1.000 27.05846 234 ALA A O 1
ATOM 2003 N N . ALA A 1 235 ? 8.16200 18.71200 19.05200 1.000 25.70295 235 ALA A N 1
ATOM 2004 C CA . ALA A 1 235 ? 8.51600 17.88100 17.90800 1.000 24.69775 235 ALA A CA 1
ATOM 2005 C C . ALA A 1 235 ? 9.01500 16.49000 18.28700 1.000 24.90303 235 ALA A C 1
ATOM 2006 O O . ALA A 1 235 ? 9.26700 15.68500 17.38500 1.000 27.70581 235 ALA A O 1
ATOM 2008 N N . GLY A 1 236 ? 9.18100 16.17700 19.56900 1.000 25.65575 236 GLY A N 1
ATOM 2009 C CA . GLY A 1 236 ? 9.70600 14.88100 19.94700 1.000 25.29255 236 GLY A CA 1
ATOM 2010 C C . GLY A 1 236 ? 11.16000 14.86200 20.35700 1.000 25.65290 236 GLY A C 1
ATOM 2011 O O . GLY A 1 236 ? 11.79300 13.79300 20.29500 1.000 25.86623 236 GLY A O 1
ATOM 2012 N N . PHE A 1 237 ? 11.70000 15.99700 20.80100 1.000 23.97142 237 PHE A N 1
ATOM 2013 C CA . PHE A 1 237 ? 13.06600 16.10700 21.33200 1.000 22.77107 237 PHE A CA 1
ATOM 2014 C C . PHE A 1 237 ? 12.99000 16.85000 22.66800 1.000 25.86108 237 PHE A C 1
ATOM 2015 O O . PHE A 1 237 ? 13.31700 18.04000 22.76500 1.000 27.09257 237 PHE A O 1
ATOM 2023 N N . ALA A 1 238 ? 12.58300 16.14600 23.71100 1.000 27.80593 238 ALA A N 1
ATOM 2024 C CA . ALA A 1 238 ? 12.50100 16.80100 25.01200 1.000 29.41929 238 ALA A CA 1
ATOM 2025 C C . ALA A 1 238 ? 13.87900 17.15600 25.55400 1.000 31.61692 238 ALA A C 1
ATOM 2026 O O . ALA A 1 238 ? 14.00700 18.12100 26.31200 1.000 33.92501 238 ALA A O 1
ATOM 2028 N N . GLN A 1 239 ? 14.90000 16.38100 25.21000 1.000 29.71672 239 GLN A N 1
ATOM 2029 C CA . GLN A 1 239 ? 16.27000 16.63900 25.63000 1.000 30.22731 239 GLN A CA 1
ATOM 2030 C C . GLN A 1 239 ? 17.02100 17.43200 24.56000 1.000 27.50861 239 GLN A C 1
ATOM 2031 O O . GLN A 1 239 ? 17.21100 16.95900 23.42200 1.000 27.34268 239 GLN A O 1
ATOM 2037 N N . ALA A 1 240 ? 17.48000 18.62100 24.94200 1.000 27.48481 240 ALA A N 1
ATOM 2038 C CA . ALA A 1 240 ? 18.19900 19.53900 24.07600 1.000 28.11398 240 ALA A CA 1
ATOM 2039 C C . ALA A 1 240 ? 19.32800 20.14400 24.89200 1.000 27.95331 240 ALA A C 1
ATOM 2040 O O . ALA A 1 240 ? 19.11700 20.58600 26.03400 1.000 29.35862 240 ALA A O 1
ATOM 2042 N N . GLU A 1 241 ? 20.52400 20.15000 24.32400 1.000 25.43731 241 GLU A N 1
ATOM 2043 C CA . GLU A 1 241 ? 21.67700 20.74800 24.98500 1.000 24.86619 241 GLU A CA 1
ATOM 2044 C C . GLU A 1 241 ? 22.35900 21.71300 24.02500 1.000 23.61602 241 GLU A C 1
ATOM 2045 O O . GLU A 1 241 ? 22.25500 21.56400 22.79900 1.000 24.68656 241 GLU A O 1
ATOM 2051 N N . VAL A 1 242 ? 23.08800 22.69100 24.57000 1.000 25.31084 242 VAL A N 1
ATOM 2052 C CA . VAL A 1 242 ? 23.62500 23.77100 23.73800 1.000 24.05547 242 VAL A CA 1
ATOM 2053 C C . VAL A 1 242 ? 25.08800 24.05800 24.07900 1.000 24.44769 242 VAL A C 1
ATOM 2054 O O . VAL A 1 242 ? 25.42300 24.38800 25.23300 1.000 25.62392 242 VAL A O 1
ATOM 2058 N N . PHE A 1 243 ? 25.94900 23.95600 23.06700 1.000 23.37652 243 PHE A N 1
ATOM 2059 C CA . PHE A 1 243 ? 27.39100 24.07500 23.19400 1.000 23.13168 243 PHE A CA 1
ATOM 2060 C C . PHE A 1 243 ? 27.92600 25.27100 22.41200 1.000 24.13735 243 PHE A C 1
ATOM 2061 O O . PHE A 1 243 ? 27.25500 25.84300 21.54100 1.000 24.01281 243 PHE A O 1
ATOM 2069 N N . ASP A 1 244 ? 29.16500 25.62100 22.70700 1.000 26.80825 244 ASP A N 1
ATOM 2070 C CA . ASP A 1 244 ? 29.81800 26.74900 22.04900 1.000 26.78221 244 ASP A CA 1
ATOM 2071 C C . ASP A 1 244 ? 30.53200 26.26400 20.79600 1.000 26.80323 244 ASP A C 1
ATOM 2072 O O . ASP A 1 244 ? 31.63900 25.72600 20.86800 1.000 29.37441 244 ASP A O 1
ATOM 2077 N N . ASN A 1 245 ? 29.91100 26.48800 19.63600 1.000 24.85810 245 ASN A N 1
ATOM 2078 C CA . ASN A 1 245 ? 30.58500 26.40200 18.34600 1.000 26.54530 245 ASN A CA 1
ATOM 2079 C C . ASN A 1 245 ? 31.42000 25.13000 18.16600 1.000 26.98470 245 ASN A C 1
ATOM 2080 O O . ASN A 1 245 ? 32.61500 25.18200 17.87300 1.000 28.92965 245 ASN A O 1
ATOM 20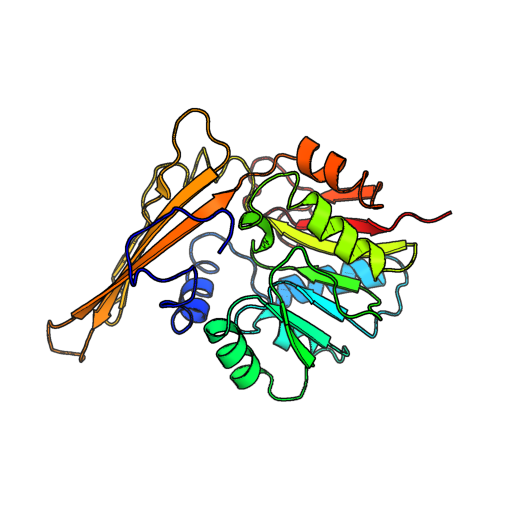85 N N . TYR A 1 246 ? 30.75000 23.96900 18.28400 1.000 26.22946 246 TYR A N 1
ATOM 2086 C CA . TYR A 1 246 ? 31.37000 22.68100 17.94200 1.000 25.71109 246 TYR A CA 1
ATOM 2087 C C . TYR A 1 246 ? 32.59700 22.39700 18.79500 1.000 28.30075 246 TYR A C 1
ATOM 2088 O O . TYR A 1 246 ? 33.59700 21.81800 18.34000 1.000 29.83245 246 TYR A O 1
ATOM 2097 N N . THR A 1 247 ? 32.52200 22.82600 20.04000 1.000 27.51119 247 THR A N 1
ATOM 2098 C CA . THR A 1 247 ? 33.40900 22.35700 21.08900 1.000 28.72190 247 THR A CA 1
ATOM 2099 C C . THR A 1 247 ? 32.54200 21.81100 22.20700 1.000 30.31411 247 THR A C 1
ATOM 2100 O O . THR A 1 247 ? 31.33200 22.06000 22.26400 1.000 31.35629 247 THR A O 1
ATOM 2104 N N . GLU A 1 248 ? 33.17900 21.09600 23.12500 1.000 30.21943 248 GLU A N 1
ATOM 2105 C CA . GLU A 1 248 ? 32.45300 20.51000 24.23100 1.000 30.64315 248 GLU A CA 1
ATOM 2106 C C . GLU A 1 248 ? 32.18600 21.49900 25.35000 1.000 28.64307 248 GLU A C 1
ATOM 2107 O O . GLU A 1 248 ? 31.66200 21.10500 26.39300 1.000 31.17202 248 GLU A O 1
ATOM 2113 N N A ARG A 1 249 ? 32.53300 22.76200 25.15800 0.691 28.75340 249 ARG A N 1
ATOM 2114 N N B ARG A 1 249 ? 32.51800 22.76000 25.15400 0.309 29.80617 249 ARG A N 1
ATOM 2115 C CA A ARG A 1 249 ? 32.26100 23.78100 26.15700 0.691 28.01121 249 ARG A CA 1
ATOM 2116 C CA B ARG A 1 249 ? 32.26000 23.77300 26.16200 0.309 30.29835 249 ARG A CA 1
ATOM 2117 C C A ARG A 1 249 ? 30.79400 24.19100 26.08900 0.691 26.53502 249 ARG A C 1
ATOM 2118 C C B ARG A 1 249 ? 30.79900 24.20500 26.09100 0.309 28.47982 249 ARG A C 1
ATOM 2119 O O A ARG A 1 249 ? 30.28600 24.47500 25.00200 0.691 27.66095 249 ARG A O 1
ATOM 2120 O O B ARG A 1 249 ? 30.30500 24.51500 25.00400 0.309 29.10337 249 ARG A O 1
ATOM 2135 N N . PRO A 1 250 ? 30.07400 24.22000 27.21000 1.000 27.70570 250 PRO A N 1
ATOM 2136 C CA . PRO A 1 250 ? 28.69100 24.72600 27.18700 1.000 27.65581 250 PRO A CA 1
ATOM 2137 C C . PRO A 1 250 ? 28.63500 26.16700 26.68500 1.000 28.25084 250 PRO A C 1
ATOM 2138 O O . PRO A 1 250 ? 29.57000 26.94700 26.87700 1.000 29.51386 250 PRO A O 1
ATOM 2142 N N . ALA A 1 251 ? 27.54800 26.50300 25.97200 1.000 27.61106 251 ALA A N 1
ATOM 2143 C CA . ALA A 1 251 ? 27.37600 27.87000 25.49300 1.000 28.63752 251 ALA A CA 1
ATOM 2144 C C . ALA A 1 251 ? 27.42200 28.85600 26.65500 1.000 30.32721 251 ALA A C 1
ATOM 2145 O O . ALA A 1 251 ? 26.93600 28.57500 27.75500 1.000 31.68787 251 ALA A O 1
ATOM 2147 N N . THR A 1 252 ? 28.02400 30.02100 26.38900 1.000 30.06416 252 THR A N 1
ATOM 2148 C CA . THR A 1 252 ? 28.16500 31.08600 27.37900 1.000 29.77995 252 THR A CA 1
ATOM 2149 C C . THR A 1 252 ? 27.77400 32.38500 26.69900 1.000 29.66681 252 THR A C 1
ATOM 2150 O O . THR A 1 252 ? 27.33900 32.37700 25.53600 1.000 30.37463 252 THR A O 1
ATOM 2154 N N . ASP A 1 253 ? 27.98800 33.49900 27.37900 1.000 32.59597 253 ASP A N 1
ATOM 2155 C CA . ASP A 1 253 ? 27.58800 34.79400 26.84900 1.000 33.49349 253 ASP A CA 1
ATOM 2156 C C . ASP A 1 253 ? 28.50600 35.31300 25.75200 1.000 33.54875 253 ASP A C 1
ATOM 2157 O O . ASP A 1 253 ? 28.13700 36.28100 25.08300 1.000 35.91206 253 ASP A O 1
ATOM 2162 N N . THR A 1 254 ? 29.67600 34.70400 25.53600 1.000 31.49072 254 THR A N 1
ATOM 2163 C CA . THR A 1 254 ? 30.51500 35.06800 24.39700 1.000 32.15129 254 THR A CA 1
ATOM 2164 C C . THR A 1 254 ? 30.29600 34.18000 23.17400 1.000 31.53005 254 THR A C 1
ATOM 2165 O O . THR A 1 254 ? 30.90700 34.43700 22.12400 1.000 30.19315 254 THR A O 1
ATOM 2169 N N . THR A 1 255 ? 29.45400 33.14800 23.28600 1.000 31.56939 255 THR A N 1
ATOM 2170 C CA . THR A 1 255 ? 29.15600 32.27600 22.14900 1.000 29.02451 255 THR A CA 1
ATOM 2171 C C . THR A 1 255 ? 28.43400 33.02600 21.02800 1.000 28.87188 255 THR A C 1
ATOM 2172 O O . THR A 1 255 ? 27.39300 33.66400 21.23600 1.000 31.66158 255 THR A O 1
ATOM 2176 N N A ARG A 1 256 ? 28.98300 32.92100 19.82400 0.573 28.15343 256 ARG A N 1
ATOM 2177 N N B ARG A 1 256 ? 28.99300 32.93800 19.82700 0.427 28.88242 256 ARG A N 1
ATOM 2178 C CA A ARG A 1 256 ? 28.36500 33.52100 18.64800 0.573 29.90883 256 ARG A CA 1
ATOM 2179 C CA B ARG A 1 256 ? 28.37000 33.52800 18.64900 0.427 30.75896 256 ARG A CA 1
ATOM 2180 C C A ARG A 1 256 ? 27.58800 32.51500 17.82400 0.573 27.30854 256 ARG A C 1
ATOM 2181 C C B ARG A 1 256 ? 27.57500 32.51100 17.84800 0.427 28.20604 256 ARG A C 1
ATOM 2182 O O A ARG A 1 256 ? 26.55400 32.86500 17.23500 0.573 26.83738 256 ARG A O 1
ATOM 2183 O O B ARG A 1 256 ? 26.50900 32.83900 17.31200 0.427 28.47442 256 ARG A O 1
ATOM 2198 N N . TYR A 1 257 ? 28.06300 31.27400 17.78600 1.000 26.03209 257 TYR A N 1
ATOM 2199 C CA . TYR A 1 257 ? 27.41900 30.19100 17.05600 1.000 24.27937 257 TYR A CA 1
ATOM 2200 C C . TYR A 1 257 ? 27.13300 29.11900 18.09400 1.000 23.97392 257 TYR A C 1
ATOM 2201 O O . TYR A 1 257 ? 28.06400 28.53900 18.68000 1.000 25.09764 257 TYR A O 1
ATOM 2210 N N A GLU A 1 258 ? 25.84900 28.87200 18.33400 0.543 22.63427 258 GLU A N 1
ATOM 2211 N N B GLU A 1 258 ? 25.86200 28.86000 18.34500 0.457 22.65797 258 GLU A N 1
ATOM 2212 C CA A GLU A 1 258 ? 25.40400 27.86700 19.29400 0.543 22.66062 258 GLU A CA 1
ATOM 2213 C CA B GLU A 1 258 ? 25.49400 27.85300 19.32900 0.457 22.75281 258 GLU A CA 1
ATOM 2214 C C A GLU A 1 258 ? 25.21100 26.54400 18.56600 0.543 20.98691 258 GLU A C 1
ATOM 2215 C C B GLU A 1 258 ? 25.16200 26.54200 18.63200 0.457 21.20795 258 GLU A C 1
ATOM 2216 O O A GLU A 1 258 ? 24.51200 26.50000 17.55000 0.543 21.41020 258 GLU A O 1
ATOM 2217 O O B GLU A 1 258 ? 24.37100 26.51600 17.67800 0.457 21.25762 258 GLU A O 1
ATOM 2228 N N . THR A 1 259 ? 25.77400 25.46300 19.11700 1.000 21.72092 259 THR A N 1
ATOM 2229 C CA . THR A 1 259 ? 25.59500 24.12200 18.57400 1.000 20.57880 259 THR A CA 1
ATOM 2230 C C . THR A 1 259 ? 24.59300 23.37500 19.44700 1.000 21.47094 259 THR A C 1
ATOM 2231 O O . THR A 1 259 ? 24.90000 23.04400 20.59800 1.000 22.51827 259 THR A O 1
ATOM 2235 N N . TRP A 1 260 ? 23.39200 23.14500 18.92000 1.000 19.37068 260 TRP A N 1
ATOM 2236 C CA . TRP A 1 260 ? 22.34700 22.41600 19.63500 1.000 19.14690 260 TRP A CA 1
ATOM 2237 C C . TRP A 1 260 ? 22.43800 20.92900 19.33600 1.000 19.97063 260 TRP A C 1
ATOM 2238 O O . TRP A 1 260 ? 22.55000 20.53700 18.17900 1.000 19.95498 260 TRP A O 1
ATOM 2249 N N . VAL A 1 261 ? 22.39700 20.10800 20.37900 1.000 20.68671 261 VAL A N 1
ATOM 2250 C CA . VAL A 1 261 ? 22.37600 18.66600 20.25300 1.000 20.87334 261 VAL A CA 1
ATOM 2251 C C . VAL A 1 261 ? 21.03100 18.22700 20.81000 1.000 21.68943 261 VAL A C 1
ATOM 2252 O O . VAL A 1 261 ? 20.76300 18.37100 22.01800 1.000 23.65794 261 VAL A O 1
ATOM 2256 N N . LEU A 1 262 ? 20.17200 17.73700 19.93300 1.000 21.41040 262 LEU A N 1
ATOM 2257 C CA . LEU A 1 262 ? 18.83300 17.30400 20.28400 1.000 21.30252 262 LEU A CA 1
ATOM 2258 C C . LEU A 1 262 ? 18.80500 15.79000 20.28200 1.000 20.73671 262 LEU A C 1
ATOM 2259 O O . LEU A 1 262 ? 19.29600 15.15200 19.34300 1.000 22.36311 262 LEU A O 1
ATOM 2264 N N . THR A 1 263 ? 18.20900 15.21300 21.30800 1.000 22.34990 263 THR A N 1
ATOM 2265 C CA . THR A 1 263 ? 18.07900 13.76700 21.39300 1.000 22.61330 263 THR A CA 1
ATOM 2266 C C . THR A 1 263 ? 16.61900 13.37300 21.22600 1.000 23.29755 263 THR A C 1
ATOM 2267 O O . THR A 1 263 ? 15.74300 13.88400 21.93800 1.000 24.46335 263 THR A O 1
ATOM 2271 N N . ARG A 1 264 ? 16.37000 12.43500 20.31000 1.000 23.37909 264 ARG A N 1
ATOM 2272 C CA . ARG A 1 264 ? 15.01400 11.99900 20.03100 1.000 23.96607 264 ARG A CA 1
ATOM 2273 C C . ARG A 1 264 ? 14.47900 11.24200 21.24800 1.000 26.78481 264 ARG A C 1
ATOM 2274 O O . ARG A 1 264 ? 15.17100 10.39000 21.81500 1.000 28.83761 264 ARG A O 1
ATOM 2282 N N . ASP A 1 265 ? 13.24600 11.55500 21.64200 1.000 29.24027 265 ASP A N 1
ATOM 2283 C CA . ASP A 1 265 ? 12.61800 10.92400 22.80800 1.000 30.52481 265 ASP A CA 1
ATOM 2284 C C . ASP A 1 265 ? 12.73200 9.40400 22.75800 1.000 32.96194 265 ASP A C 1
ATOM 2285 O O . ASP A 1 265 ? 12.62800 8.79100 21.69600 1.000 34.04355 265 ASP A O 1
ATOM 2290 N N . GLU A 1 266 ? 12.95200 8.79600 23.92500 1.000 36.29396 266 GLU A N 1
ATOM 2291 C CA . GLU A 1 266 ? 12.99200 7.34100 24.05900 1.000 44.17374 266 GLU A CA 1
ATOM 2292 C C . GLU A 1 266 ? 12.15600 6.92900 25.26100 1.000 49.47436 266 GLU A C 1
ATOM 2293 O O . GLU A 1 266 ? 11.61000 7.76900 25.98200 1.000 51.05339 266 GLU A O 1
ATOM 2299 N N . ARG A 1 267 ? 12.05900 5.62200 25.47200 1.000 53.64587 267 ARG A N 1
ATOM 2300 C CA . ARG A 1 267 ? 11.31400 5.06800 26.60400 1.000 56.57255 267 ARG A CA 1
ATOM 2301 C C . ARG A 1 267 ? 12.16900 4.08200 27.39100 1.000 58.70703 267 ARG A C 1
ATOM 2302 O O . ARG A 1 267 ? 13.39500 4.08000 27.27000 1.000 60.69141 267 ARG A O 1
#

Solvent-accessible surface area: 12007 Å² total; per-residue (Å²): 59,80,26,24,25,113,71,119,104,74,88,33,75,5,53,49,45,7,5,125,23,38,52,80,23,8,97,32,7,54,92,99,25,42,25,3,52,14,68,68,2,0,80,18,0,48,60,12,5,76,84,82,70,51,103,19,56,94,2,2,1,0,35,8,9,1,0,31,3,0,36,16,0,35,176,77,66,37,117,5,28,0,0,13,56,9,125,49,7,18,64,38,0,138,144,79,17,29,84,59,12,77,48,62,113,30,76,22,50,31,123,17,32,122,31,2,30,0,0,0,0,10,26,7,16,0,0,35,13,30,37,35,200,19,2,6,98,0,0,131,14,0,6,110,13,7,75,70,9,8,0,0,0,1,2,1,19,19,25,65,22,0,65,54,56,21,2,98,38,82,75,61,25,116,89,25,57,5,20,1,62,26,52,3,57,15,53,141,103,38,90,59,0,20,7,78,9,20,10,70,56,68,107,118,80,88,50,134,42,87,69,37,41,137,2,23,16,45,13,21,17,10,77,66,112,38,0,101,54,46,0,152,52,9,12,0,70,90,11,63,22,41,26,22,4,56,133,143,86,26,58,146,103,7,125,12,8,0,0,2,0,9,58,61,119,151

Secondary structure (DSSP, 8-state):
-TTSPP--SS-PPTTTTTHHHHHHHHHHHHHHT-PPPHHHHHHHHHHHHHHTT----EEEEES-TTSHHHHHHHHTT-EEEEEES-HHHHHHHHHHHGGGEEEEE--SSS---S--SEEEE-SSGGGG--SHHHHHHHHHHHHHHS-TT-EEEEEEE-GGGGTSSSTT-EEEEE-SSEEEEEEEE--TT-SEEEEEEEEEEESSTTS--EEEEEEEEEEE---HHHHHHHHHHTT--EEEEEETTSSSBP-TT-SEEEEEEE----

InterPro domains:
  IPR029063 S-adenosyl-L-methionine-dependent methyltransferase superfamily [G3DSA:3.40.50.150] (16-243)
  IPR029063 S-adenosyl-L-methionine-dependent methyltransferase superfamily [SSF53335] (16-264)
  IPR041698 Methyltransferase domain 25 [PF13649] (60-147)

Organism: NCBI:txid146922

Nearest PDB structures (foldseek):
  7zkg-assembly1_A  TM=9.541E-01  e=3.291E-54  Streptomyces griseofuscus
  3bxo-assembly1_B  TM=8.321E-01  e=1.409E-16  Streptomyces venezuelae
  3px3-assembly1_D  TM=8.134E-01  e=1.245E-16  Streptomyces fradiae
  6m83-assembly1_A-2  TM=8.389E-01  e=2.455E-16  Streptomyces fradiae
  6m82-assembly1_A-2  TM=8.410E-01  e=5.825E-16  Streptomyces fradiae

B-factor: mean 30.52, std 11.48, range [14.71, 67.98]

Foldseek 3Di:
DPQFDDDDPPADAVCQPCLVCVVVVVVVCVVPVVADQLLLLVVLVVVVCVVLVQPWAEEEEEQCFLPRNVVNCLVVRHAYEYEHQHPSRVVNVCVVQPPSYHYYRDDPPDADDADGQEYEYEDAPCQQQNDLVRVLSNLLNVLVRYDAFGKYKYKHFACLCCDDVNQADKDWDDPQQKIKIWGWAHDDPFQKIKTKIKMWGDPDPPDDDTDMHIHIGITGHDDPVSVCVSNVVSQFNDKAKPANSDPHGDDPPRGMIMIMTTGHDD

Sequence (266 aa):
MQGQPHQDAGGMMPEPYAATADDVYDRLVDYYAIAEEWWGECPRPQMADFVEQAWAARRGHRVRRRVLELCCGTGLMTEQLVRRRGYEEVTAVDRSETMLALAKQRVGGAADFHQIEELPAPLPDGGAADAVVCTAAAFNYQASARSSLGETLRAVATVLPAGATFVFDIETTAAAALLLLKKGGHHWWGGNNRVVWWAADEGDLAFIWDDFTSEPDTTYCDVHYTQFTRHEAGADAYTGVREVHRLYAFDHDTVRAQARRAAGFAQAEVFDNYTERRPATDTTRRYEETWVLTRDER

Radius of gyration: 18.32 Å; Cα contacts (8 Å, |Δi|>4): 595; chains: 1; bounding box: 39×46×42 Å